Protein AF-A0A1V5ZG26-F1 (afdb_monomer_lite)

Sequence (204 aa):
MFLKYSKRSKQFCVNGEESIFNSKVILVRAKRVLKSMWVERGRRTGEKTKMEKVDLAFTMAYTSGMNNVVPEFPKNPSPFAIRGRIRSFKYAFAGVWTMLKTQHNAWIHAMATAAIAVLGAFFGLSDWEWCCLVLAVMAVWTAEALNTALELLADVASPEFHPLVKQAKDVAAGAVLIAAIGSAVIGGLVLGPYVLRFLREALF

pLDDT: mean 73.38, std 20.89, range [27.83, 97.69]

Structure (mmCIF, N/CA/C/O backbone):
data_AF-A0A1V5ZG26-F1
#
_entry.id   AF-A0A1V5ZG26-F1
#
loop_
_atom_site.group_PDB
_atom_site.id
_atom_site.type_symbol
_atom_site.label_atom_id
_atom_site.label_alt_id
_atom_site.label_comp_id
_atom_site.label_asym_id
_atom_site.label_entity_id
_atom_site.label_seq_id
_atom_site.pdbx_PDB_ins_code
_atom_site.Cartn_x
_atom_site.Cartn_y
_atom_site.Cartn_z
_atom_site.occupancy
_atom_site.B_iso_or_equiv
_atom_site.auth_seq_id
_atom_site.auth_comp_id
_atom_site.auth_asym_id
_atom_site.auth_atom_id
_atom_site.pdbx_PDB_model_num
ATOM 1 N N . MET A 1 1 ? 43.380 16.608 -15.435 1.00 29.56 1 MET A N 1
ATOM 2 C CA . MET A 1 1 ? 43.177 17.183 -16.779 1.00 29.56 1 MET A CA 1
ATOM 3 C C . MET A 1 1 ? 43.346 16.060 -17.782 1.00 29.56 1 MET A C 1
ATOM 5 O O . MET A 1 1 ? 44.407 15.470 -17.836 1.00 29.56 1 MET A O 1
ATOM 9 N N . PHE A 1 2 ? 42.280 15.760 -18.514 1.00 27.83 2 PHE A N 1
ATOM 10 C CA . PHE A 1 2 ? 42.357 15.178 -19.851 1.00 27.83 2 PHE A CA 1
ATOM 11 C C . PHE A 1 2 ? 42.937 13.764 -19.958 1.00 27.83 2 PHE A C 1
ATOM 13 O O . PHE A 1 2 ? 44.112 13.550 -20.197 1.00 27.83 2 PHE A O 1
ATOM 20 N N . LEU A 1 3 ? 42.121 12.740 -19.702 1.00 40.09 3 LEU A N 1
ATOM 21 C CA . LEU A 1 3 ? 40.896 12.407 -20.454 1.00 40.09 3 LEU A CA 1
ATOM 22 C C . LEU A 1 3 ? 41.190 12.247 -21.944 1.00 40.09 3 LEU A C 1
ATOM 24 O O . LEU A 1 3 ? 41.443 13.225 -22.640 1.00 40.09 3 LEU A O 1
ATOM 28 N N . LYS A 1 4 ? 40.950 11.038 -22.444 1.00 33.38 4 LYS A N 1
ATOM 29 C CA . LYS A 1 4 ? 39.756 10.764 -23.270 1.00 33.38 4 LYS A CA 1
ATOM 30 C C . LYS A 1 4 ? 39.815 9.407 -23.958 1.00 33.38 4 LYS A C 1
ATOM 32 O O . LYS A 1 4 ? 38.818 9.024 -24.558 1.00 33.38 4 LYS A O 1
ATOM 37 N N . TYR A 1 5 ? 40.929 8.681 -23.873 1.00 27.88 5 TYR A N 1
ATOM 38 C CA . TYR A 1 5 ? 41.170 7.647 -24.878 1.00 27.88 5 TYR A CA 1
ATOM 39 C C . TYR A 1 5 ? 40.834 6.203 -24.488 1.00 27.88 5 TYR A C 1
ATOM 41 O O . TYR A 1 5 ? 40.497 5.423 -25.366 1.00 27.88 5 TYR A O 1
ATOM 49 N N . SER A 1 6 ? 40.835 5.832 -23.203 1.00 28.50 6 SER A N 1
ATOM 50 C CA . SER A 1 6 ? 40.734 4.402 -22.838 1.00 28.50 6 SER A CA 1
ATOM 51 C C . SER A 1 6 ? 39.325 3.920 -22.433 1.00 28.50 6 SER A C 1
ATOM 53 O O . SER A 1 6 ? 39.060 2.726 -22.378 1.00 28.50 6 SER A O 1
ATOM 55 N N . LYS A 1 7 ? 38.363 4.831 -22.210 1.00 31.05 7 LYS A N 1
ATOM 56 C CA . LYS A 1 7 ? 36.998 4.487 -21.742 1.00 31.05 7 LYS A CA 1
ATOM 57 C C . LYS A 1 7 ? 35.929 4.359 -22.843 1.00 31.05 7 LYS A C 1
ATOM 59 O O . LYS A 1 7 ? 34.754 4.254 -22.520 1.00 31.05 7 LYS A O 1
ATOM 64 N N . ARG A 1 8 ? 36.290 4.391 -24.134 1.00 32.34 8 ARG A N 1
ATOM 65 C CA . ARG A 1 8 ? 35.302 4.458 -25.239 1.00 32.34 8 ARG A CA 1
ATOM 66 C C . ARG A 1 8 ? 35.156 3.208 -26.107 1.00 32.34 8 ARG A C 1
ATOM 68 O O . ARG A 1 8 ? 34.230 3.174 -26.905 1.00 32.34 8 ARG A O 1
ATOM 75 N N . SER A 1 9 ? 36.022 2.203 -25.974 1.00 31.77 9 SER A N 1
ATOM 76 C CA . SER A 1 9 ? 36.038 1.043 -26.885 1.00 31.77 9 SER A CA 1
ATOM 77 C C . SER A 1 9 ? 35.395 -0.233 -26.331 1.00 31.77 9 SER A C 1
ATOM 79 O O . SER A 1 9 ? 35.250 -1.195 -27.074 1.00 31.77 9 SER A O 1
ATOM 81 N N . LYS A 1 10 ? 34.962 -0.255 -25.064 1.00 30.75 10 LYS A N 1
ATOM 82 C CA . LYS A 1 10 ? 34.293 -1.420 -24.446 1.00 30.75 10 LYS A CA 1
ATOM 83 C C . LYS A 1 10 ? 32.821 -1.175 -24.091 1.00 30.75 10 LYS A C 1
ATOM 85 O O . LYS A 1 10 ? 32.279 -1.837 -23.221 1.00 30.75 10 LYS A O 1
ATOM 90 N N . GLN A 1 11 ? 32.182 -0.227 -24.774 1.00 34.78 11 GLN A N 1
ATOM 91 C CA . GLN A 1 11 ? 30.771 0.133 -24.582 1.00 34.78 11 GLN A CA 1
ATOM 92 C C . GLN A 1 11 ? 29.959 -0.061 -25.875 1.00 34.78 11 GLN A C 1
ATOM 94 O O . GLN A 1 11 ? 29.103 0.759 -26.189 1.00 34.78 11 GLN A O 1
ATOM 99 N N . PHE A 1 12 ? 30.297 -1.064 -26.695 1.00 30.81 12 PHE A N 1
ATOM 100 C CA . PHE A 1 12 ? 29.679 -1.234 -28.019 1.00 30.81 12 PHE A CA 1
ATOM 101 C C . PHE A 1 12 ? 28.892 -2.536 -28.206 1.00 30.81 12 PHE A C 1
ATOM 103 O O . PHE A 1 12 ? 28.302 -2.725 -29.262 1.00 30.81 12 PHE A O 1
ATOM 110 N N . CYS A 1 13 ? 28.815 -3.408 -27.199 1.00 37.44 13 CYS A N 1
ATOM 111 C CA . CYS A 1 13 ? 28.093 -4.672 -27.340 1.00 37.44 13 CYS A CA 1
ATOM 112 C C . CYS A 1 13 ? 27.313 -5.031 -26.070 1.00 37.44 13 CYS A C 1
ATOM 114 O O . CYS A 1 13 ? 27.794 -5.876 -25.332 1.00 37.44 13 CYS A O 1
ATOM 116 N N . VAL A 1 14 ? 26.134 -4.431 -25.833 1.00 34.03 14 VAL A N 1
ATOM 117 C CA . VAL A 1 14 ? 25.016 -5.083 -25.110 1.00 34.03 14 VAL A CA 1
ATOM 118 C C . VAL A 1 14 ? 23.663 -4.524 -25.608 1.00 34.03 14 VAL A C 1
ATOM 120 O O . VAL A 1 14 ? 23.238 -3.441 -25.238 1.00 34.03 14 VAL A O 1
ATOM 123 N N . ASN A 1 15 ? 23.042 -5.282 -26.515 1.00 34.50 15 ASN A N 1
ATOM 124 C CA . ASN A 1 15 ? 21.614 -5.609 -26.672 1.00 34.50 15 ASN A CA 1
ATOM 125 C C . ASN A 1 15 ? 20.490 -4.540 -26.563 1.00 34.50 15 ASN A C 1
ATOM 127 O O . ASN A 1 15 ? 20.102 -4.091 -25.491 1.00 34.50 15 ASN A O 1
ATOM 131 N N . GLY A 1 16 ? 19.802 -4.337 -27.699 1.00 40.56 16 GLY A N 1
ATOM 132 C CA . GLY A 1 16 ? 18.331 -4.349 -27.760 1.00 40.56 16 GLY A CA 1
ATOM 133 C C . GLY A 1 16 ? 17.609 -3.002 -27.739 1.00 40.56 16 GLY A C 1
ATOM 134 O O . GLY A 1 16 ? 17.335 -2.427 -28.792 1.00 40.56 16 GLY A O 1
ATOM 135 N N . GLU A 1 17 ? 17.266 -2.500 -26.554 1.00 36.38 17 GLU A N 1
ATOM 136 C CA . GLU A 1 17 ? 16.354 -1.352 -26.384 1.00 36.38 17 GLU A CA 1
ATOM 137 C C . GLU A 1 17 ? 17.060 -0.041 -26.009 1.00 36.38 17 GLU A C 1
ATOM 139 O O . GLU A 1 17 ? 16.533 1.042 -26.281 1.00 36.38 17 GLU A O 1
ATOM 144 N N . GLU A 1 18 ? 18.327 -0.104 -25.577 1.00 37.75 18 GLU A N 1
ATOM 145 C CA . GLU A 1 18 ? 19.232 1.049 -25.681 1.00 37.75 18 GLU A CA 1
ATOM 146 C C . GLU A 1 18 ? 19.376 1.497 -27.146 1.00 37.75 18 GLU A C 1
ATOM 148 O O . GLU A 1 18 ? 19.641 2.666 -27.418 1.00 37.75 18 GLU A O 1
ATOM 153 N N . SER A 1 19 ? 19.137 0.610 -28.118 1.00 39.06 19 SER A N 1
ATOM 154 C CA . SER A 1 19 ? 19.329 0.929 -29.530 1.00 39.06 19 SER A CA 1
ATOM 155 C C . SER A 1 19 ? 18.376 2.001 -30.059 1.00 39.06 19 SER A C 1
ATOM 157 O O . SER A 1 19 ? 18.764 2.656 -31.012 1.00 39.06 19 SER A O 1
ATOM 159 N N . ILE A 1 20 ? 17.198 2.260 -29.469 1.00 39.69 20 ILE A N 1
ATOM 160 C CA . ILE A 1 20 ? 16.187 3.178 -30.047 1.00 39.69 20 ILE A CA 1
ATOM 161 C C . ILE A 1 20 ? 16.337 4.614 -29.515 1.00 39.69 20 ILE A C 1
ATOM 163 O O . ILE A 1 20 ? 16.373 5.574 -30.295 1.00 39.69 20 ILE A O 1
ATOM 167 N N . PHE A 1 21 ? 16.473 4.788 -28.195 1.00 37.38 21 PHE A N 1
ATOM 168 C CA . PHE A 1 21 ? 16.687 6.109 -27.583 1.00 37.38 21 PHE A CA 1
ATOM 169 C C . PHE A 1 21 ? 18.118 6.606 -27.832 1.00 37.38 21 PHE A C 1
ATOM 171 O O . PHE A 1 21 ? 18.331 7.768 -28.198 1.00 37.38 21 PHE A O 1
ATOM 178 N N . ASN A 1 22 ? 19.093 5.694 -27.764 1.00 43.16 22 ASN A N 1
ATOM 179 C CA . ASN A 1 22 ? 20.466 5.967 -28.163 1.00 43.16 22 ASN A CA 1
ATOM 180 C C . ASN A 1 22 ? 20.576 6.045 -29.699 1.00 43.16 22 ASN A C 1
ATOM 182 O O . ASN A 1 22 ? 21.335 6.883 -30.165 1.00 43.16 22 ASN A O 1
ATOM 186 N N . SER A 1 23 ? 19.747 5.346 -30.506 1.00 46.81 23 SER A N 1
ATOM 187 C CA . SER A 1 23 ? 19.687 5.585 -31.969 1.00 46.81 23 SER A CA 1
ATOM 188 C C . SER A 1 23 ? 19.382 7.025 -32.284 1.00 46.81 23 SER A C 1
ATOM 190 O O . SER A 1 23 ? 20.108 7.600 -33.076 1.00 46.81 23 SER A O 1
ATOM 192 N N . LYS A 1 24 ? 18.353 7.647 -31.693 1.00 42.97 24 LYS A N 1
ATOM 193 C CA . LYS A 1 24 ? 18.005 9.037 -32.042 1.00 42.97 24 LYS A CA 1
ATOM 194 C C . LYS A 1 24 ? 19.136 10.011 -31.691 1.00 42.97 24 LYS A C 1
ATOM 196 O O . LYS A 1 24 ? 19.442 10.897 -32.485 1.00 42.97 24 LYS A O 1
ATOM 201 N N . VAL A 1 25 ? 19.813 9.826 -30.556 1.00 51.44 25 VAL A N 1
ATOM 202 C CA . VAL A 1 25 ? 20.931 10.689 -30.124 1.00 51.44 25 VAL A CA 1
ATOM 203 C C . VAL A 1 25 ? 22.220 10.410 -30.910 1.00 51.44 25 VAL A C 1
ATOM 205 O O . VAL A 1 25 ? 22.898 11.351 -31.341 1.00 51.44 25 VAL A O 1
ATOM 208 N N . ILE A 1 26 ? 22.549 9.139 -31.147 1.00 52.69 26 ILE A N 1
ATOM 209 C CA . ILE A 1 26 ? 23.669 8.693 -31.988 1.00 52.69 26 ILE A CA 1
ATOM 210 C C . ILE A 1 26 ? 23.431 9.124 -33.432 1.00 52.69 26 ILE A C 1
ATOM 212 O O . ILE A 1 26 ? 24.370 9.585 -34.066 1.00 52.69 26 ILE A O 1
ATOM 216 N N . LEU A 1 27 ? 22.194 9.102 -33.928 1.00 52.09 27 LEU A N 1
ATOM 217 C CA . LEU A 1 27 ? 21.827 9.572 -35.261 1.00 52.09 27 LEU A CA 1
ATOM 218 C C . LEU A 1 27 ? 21.907 11.075 -35.397 1.00 52.09 27 LEU A C 1
ATOM 220 O O . LEU A 1 27 ? 22.430 11.556 -36.395 1.00 52.09 27 LEU A O 1
ATOM 224 N N . VAL A 1 28 ? 21.462 11.838 -34.402 1.00 56.31 28 VAL A N 1
ATOM 225 C CA . VAL A 1 28 ? 21.644 13.294 -34.415 1.00 56.31 28 VAL A CA 1
ATOM 226 C C . VAL A 1 28 ? 23.136 13.647 -34.406 1.00 56.31 28 VAL A C 1
ATOM 228 O O . VAL A 1 28 ? 23.552 14.572 -35.109 1.00 56.31 28 VAL A O 1
ATOM 231 N N . ARG A 1 29 ? 23.968 12.890 -33.677 1.00 55.12 29 ARG A N 1
ATOM 232 C CA . ARG A 1 29 ? 25.430 13.066 -33.669 1.00 55.12 29 ARG A CA 1
ATOM 233 C C . ARG A 1 29 ? 26.093 12.594 -34.966 1.00 55.12 29 ARG A C 1
ATOM 235 O O . ARG A 1 29 ? 26.911 13.332 -35.502 1.00 55.12 29 ARG A O 1
ATOM 242 N N . ALA A 1 30 ? 25.712 11.442 -35.509 1.00 53.16 30 ALA A N 1
ATOM 243 C CA . ALA A 1 30 ? 26.211 10.906 -36.773 1.00 53.16 30 ALA A CA 1
ATOM 244 C C . ALA A 1 30 ? 25.813 11.805 -37.947 1.00 53.16 30 ALA A C 1
ATOM 246 O O . ALA A 1 30 ? 26.657 12.130 -38.771 1.00 53.16 30 ALA A O 1
ATOM 247 N N . LYS A 1 31 ? 24.578 12.323 -37.963 1.00 58.41 31 LYS A N 1
ATOM 248 C CA . LYS A 1 31 ? 24.110 13.334 -38.921 1.00 58.41 31 LYS A CA 1
ATOM 249 C C . LYS A 1 31 ? 24.952 14.604 -38.837 1.00 58.41 31 LYS A C 1
ATOM 251 O O . LYS A 1 31 ? 25.289 15.175 -39.866 1.00 58.41 31 LYS A O 1
ATOM 256 N N . ARG A 1 32 ? 25.338 15.032 -37.630 1.00 58.59 32 ARG A N 1
ATOM 257 C CA . ARG A 1 32 ? 26.194 16.213 -37.429 1.00 58.59 32 ARG A CA 1
ATOM 258 C C . ARG A 1 32 ? 27.633 15.972 -37.904 1.00 58.59 32 ARG A C 1
ATOM 260 O O . ARG A 1 32 ? 28.188 16.853 -38.550 1.00 58.59 32 ARG A O 1
ATOM 267 N N . VAL A 1 33 ? 28.194 14.786 -37.646 1.00 60.38 33 VAL A N 1
ATOM 268 C CA . VAL A 1 33 ? 29.559 14.395 -38.054 1.00 60.38 33 VAL A CA 1
ATOM 269 C C . VAL A 1 33 ? 29.657 14.141 -39.559 1.00 60.38 33 VAL A C 1
ATOM 271 O O . VAL A 1 33 ? 30.569 14.647 -40.207 1.00 60.38 33 VAL A O 1
ATOM 274 N N . LEU A 1 34 ? 28.701 13.417 -40.143 1.00 57.44 34 LEU A N 1
ATOM 275 C CA . LEU A 1 34 ? 28.641 13.192 -41.586 1.00 57.44 34 LEU A CA 1
ATOM 276 C C . LEU A 1 34 ? 28.442 14.518 -42.317 1.00 57.44 34 LEU A C 1
ATOM 278 O O . LEU A 1 34 ? 29.193 14.799 -43.244 1.00 57.44 34 LEU A O 1
ATOM 282 N N . LYS A 1 35 ? 27.542 15.386 -41.834 1.00 58.00 35 LYS A N 1
ATOM 283 C CA . LYS A 1 35 ? 27.377 16.733 -42.391 1.00 58.00 35 LYS A CA 1
ATOM 284 C C . LYS A 1 35 ? 28.668 17.554 -42.297 1.00 58.00 35 LYS A C 1
ATOM 286 O O . LYS A 1 35 ? 29.023 18.197 -43.276 1.00 58.00 35 LYS A O 1
ATOM 291 N N . SER A 1 36 ? 29.418 17.500 -41.188 1.00 55.94 36 SER A N 1
ATOM 292 C CA . SER A 1 36 ? 30.702 18.216 -41.093 1.00 55.94 36 SER A CA 1
ATOM 293 C C . SER A 1 36 ? 31.777 17.641 -42.021 1.00 55.94 36 SER A C 1
ATOM 295 O O . SER A 1 36 ? 32.450 18.404 -42.702 1.00 55.94 36 SER A O 1
ATOM 297 N N . MET A 1 37 ? 31.901 16.312 -42.126 1.00 57.69 37 MET A N 1
ATOM 298 C CA . MET A 1 37 ? 32.888 15.666 -43.006 1.00 57.69 37 MET A CA 1
ATOM 299 C C . MET A 1 37 ? 32.584 15.892 -44.495 1.00 57.69 37 MET A C 1
ATOM 301 O O . MET A 1 37 ? 33.501 16.046 -45.303 1.00 57.69 37 MET A O 1
ATOM 305 N N . TRP A 1 38 ? 31.303 15.934 -44.861 1.00 55.44 38 TRP A N 1
ATOM 306 C CA . TRP A 1 38 ? 30.855 16.168 -46.233 1.00 55.44 38 TRP A CA 1
ATOM 307 C C . TRP A 1 38 ? 30.943 17.643 -46.644 1.00 55.44 38 TRP A C 1
ATOM 309 O O . TRP A 1 38 ? 31.353 17.923 -47.771 1.00 55.44 38 TRP A O 1
ATOM 319 N N . VAL A 1 39 ? 30.690 18.586 -45.726 1.00 61.06 39 VAL A N 1
ATOM 320 C CA . VAL A 1 39 ? 30.947 20.024 -45.941 1.00 61.06 39 VAL A CA 1
ATOM 321 C C . VAL A 1 39 ? 32.443 20.291 -46.155 1.00 61.06 39 VAL A C 1
ATOM 323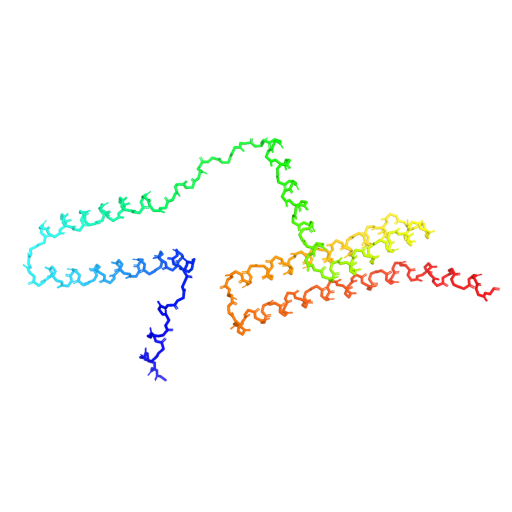 O O . VAL A 1 39 ? 32.808 21.022 -47.077 1.00 61.06 39 VAL A O 1
ATOM 326 N N . GLU A 1 40 ? 33.319 19.643 -45.379 1.00 61.28 40 GLU A N 1
ATOM 327 C CA . GLU A 1 40 ? 34.782 19.727 -45.537 1.00 61.28 40 GLU A CA 1
ATOM 328 C C . GLU A 1 40 ? 35.258 19.190 -46.903 1.00 61.28 40 GLU A C 1
ATOM 330 O O . GLU A 1 40 ? 36.224 19.687 -47.489 1.00 61.28 40 GLU A O 1
ATOM 335 N N . ARG A 1 41 ? 34.575 18.163 -47.427 1.00 57.44 41 ARG A N 1
ATOM 336 C CA . ARG A 1 41 ? 34.885 17.533 -48.718 1.00 57.44 41 ARG A CA 1
ATOM 337 C C . ARG A 1 41 ? 34.366 18.355 -49.900 1.00 57.44 41 ARG A C 1
ATOM 339 O O . ARG A 1 41 ? 35.125 18.573 -50.838 1.00 57.44 41 ARG A O 1
ATOM 346 N N . GLY A 1 42 ? 33.146 18.890 -49.826 1.00 55.25 42 GLY A N 1
ATOM 347 C CA . GLY A 1 42 ? 32.597 19.793 -50.849 1.00 55.25 42 GLY A CA 1
ATOM 348 C C . GLY A 1 42 ? 33.367 21.115 -50.969 1.00 55.25 42 GLY A C 1
ATOM 349 O O . GLY A 1 42 ? 33.477 21.676 -52.059 1.00 55.25 42 GLY A O 1
ATOM 350 N N . ARG A 1 43 ? 33.983 21.586 -49.874 1.00 56.97 43 ARG A N 1
ATOM 351 C CA . ARG A 1 43 ? 34.876 22.757 -49.886 1.00 56.97 43 ARG A CA 1
ATOM 352 C C . ARG A 1 43 ? 36.199 22.493 -50.623 1.00 56.97 43 ARG A C 1
ATOM 354 O O . ARG A 1 43 ? 36.794 23.439 -51.124 1.00 56.97 43 ARG A O 1
ATOM 361 N N . ARG A 1 44 ? 36.632 21.227 -50.714 1.00 57.84 44 ARG A N 1
ATOM 362 C CA . ARG A 1 44 ? 37.848 20.797 -51.428 1.00 57.84 44 ARG A CA 1
ATOM 363 C C . ARG A 1 44 ? 37.645 20.555 -52.925 1.00 57.84 44 ARG A C 1
ATOM 365 O O . ARG A 1 44 ? 38.591 20.742 -53.677 1.00 57.84 44 ARG A O 1
ATOM 372 N N . THR A 1 45 ? 36.458 20.137 -53.358 1.00 60.00 45 THR A N 1
ATOM 373 C CA . THR A 1 45 ? 36.194 19.760 -54.761 1.00 60.00 45 THR A CA 1
ATOM 374 C C . THR A 1 45 ? 35.484 20.833 -55.589 1.00 60.00 45 THR A C 1
ATOM 376 O O . THR A 1 45 ? 35.325 20.653 -56.788 1.00 60.00 45 THR A O 1
ATOM 379 N N . GLY A 1 46 ? 35.058 21.953 -54.991 1.00 56.72 46 GLY A N 1
ATOM 380 C CA . GLY A 1 46 ? 34.505 23.112 -55.716 1.00 56.72 46 GLY A CA 1
ATOM 381 C C . GLY A 1 46 ? 33.121 22.908 -56.358 1.00 56.72 46 GLY A C 1
ATOM 382 O O . GLY A 1 46 ? 32.534 23.859 -56.867 1.00 56.72 46 GLY A O 1
ATOM 383 N N . GLU A 1 47 ? 32.555 21.704 -56.297 1.00 58.94 47 GLU A N 1
ATOM 384 C CA . GLU A 1 47 ? 31.343 21.310 -57.024 1.00 58.94 47 GLU A CA 1
ATOM 385 C C . GLU A 1 47 ? 30.086 21.420 -56.131 1.00 58.94 47 GLU A C 1
ATOM 387 O O . GLU A 1 47 ? 29.523 20.429 -55.667 1.00 58.94 47 GLU A O 1
ATOM 392 N N . LYS A 1 48 ? 29.648 22.651 -55.828 1.00 53.88 48 LYS A N 1
ATOM 393 C CA . LYS A 1 48 ? 28.541 22.910 -54.875 1.00 53.88 48 LYS A CA 1
ATOM 394 C C . LYS A 1 48 ? 27.163 22.407 -55.340 1.00 53.88 48 LYS A C 1
ATOM 396 O O . LYS A 1 48 ? 26.387 21.918 -54.527 1.00 53.88 48 LYS A O 1
ATOM 401 N N . THR A 1 49 ? 26.853 22.498 -56.632 1.00 56.91 49 THR A N 1
ATOM 402 C CA . THR A 1 49 ? 25.492 22.284 -57.172 1.00 56.91 49 THR A CA 1
ATOM 403 C C . THR A 1 49 ? 25.099 20.813 -57.320 1.00 56.91 49 THR A C 1
ATOM 405 O O . THR A 1 49 ? 23.932 20.455 -57.160 1.00 56.91 49 THR A O 1
ATOM 408 N N . LYS A 1 50 ? 26.062 19.928 -57.593 1.00 54.34 50 LYS A N 1
ATOM 409 C CA . LYS A 1 50 ? 25.837 18.474 -57.645 1.00 54.34 50 LYS A CA 1
ATOM 410 C C . LYS A 1 50 ? 25.668 17.885 -56.241 1.00 54.34 50 LYS A C 1
ATOM 412 O O . LYS A 1 50 ? 24.922 16.930 -56.053 1.00 54.34 50 LYS A O 1
ATOM 417 N N . MET A 1 51 ? 26.304 18.514 -55.255 1.00 51.16 51 MET A N 1
ATOM 418 C CA . MET A 1 51 ? 26.311 18.092 -53.856 1.00 51.16 51 MET A CA 1
ATOM 419 C C . MET A 1 51 ? 24.985 18.361 -53.137 1.00 51.16 51 MET A C 1
ATOM 421 O O . MET A 1 51 ? 24.538 17.505 -52.379 1.00 51.16 51 MET A O 1
ATOM 425 N N . GLU A 1 52 ? 24.295 19.471 -53.422 1.00 59.97 52 GLU A N 1
ATOM 426 C CA . GLU A 1 52 ? 22.979 19.758 -52.819 1.00 59.97 52 GLU A CA 1
ATOM 427 C C . GLU A 1 52 ? 21.909 18.727 -53.210 1.00 59.97 52 GLU A C 1
ATOM 429 O O . GLU A 1 52 ? 21.096 18.320 -52.380 1.00 59.97 52 GLU A O 1
ATOM 434 N N . LYS A 1 53 ? 21.939 18.239 -54.457 1.00 55.94 53 LYS A N 1
ATOM 435 C CA . LYS A 1 53 ? 21.008 17.199 -54.922 1.00 55.94 53 LYS A CA 1
ATOM 436 C C . LYS A 1 53 ? 21.277 15.844 -54.263 1.00 55.94 53 LYS A C 1
ATOM 438 O O . LYS A 1 53 ? 20.331 15.115 -53.972 1.00 55.94 53 LYS A O 1
ATOM 443 N N . VAL A 1 54 ? 22.544 15.518 -53.998 1.00 57.91 54 VAL A N 1
ATOM 444 C CA . VAL A 1 54 ? 22.934 14.274 -53.313 1.00 57.91 54 VAL A CA 1
ATOM 445 C C . VAL A 1 54 ? 22.578 14.330 -51.824 1.00 57.91 54 VAL A C 1
ATOM 447 O O . VAL A 1 54 ? 22.060 13.348 -51.300 1.00 57.91 54 VAL A O 1
ATOM 450 N N . ASP A 1 55 ? 22.746 15.479 -51.161 1.00 58.81 55 ASP A N 1
ATOM 451 C CA . ASP A 1 55 ? 22.319 15.681 -49.765 1.00 58.81 55 ASP A CA 1
ATOM 452 C C . ASP A 1 55 ? 20.793 15.569 -49.611 1.00 58.81 55 ASP A C 1
ATOM 454 O O . ASP A 1 55 ? 20.298 14.981 -48.640 1.00 58.81 55 ASP A O 1
ATOM 458 N N . LEU A 1 56 ? 20.038 16.087 -50.586 1.00 59.78 56 LEU A N 1
ATOM 459 C CA . LEU A 1 56 ? 18.583 15.966 -50.621 1.00 59.78 56 LEU A CA 1
ATOM 460 C C . LEU A 1 56 ? 18.152 14.511 -50.842 1.00 59.78 56 LEU A C 1
ATOM 462 O O . LEU A 1 56 ? 17.308 14.010 -50.101 1.00 59.78 56 LEU A O 1
ATOM 466 N N . ALA A 1 57 ? 18.774 13.810 -51.793 1.00 59.38 57 ALA A N 1
ATOM 467 C CA . ALA A 1 57 ? 18.493 12.403 -52.071 1.00 59.38 57 ALA A CA 1
ATOM 468 C C . ALA A 1 57 ? 18.850 11.495 -50.883 1.00 59.38 57 ALA A C 1
ATOM 470 O O . ALA A 1 57 ? 18.066 10.618 -50.520 1.00 59.38 57 ALA A O 1
ATOM 471 N N . PHE A 1 58 ? 19.985 11.741 -50.222 1.00 64.56 58 PHE A N 1
ATOM 472 C CA . PHE A 1 58 ? 20.381 11.019 -49.013 1.00 64.56 58 PHE A CA 1
ATOM 473 C C . PHE A 1 58 ? 19.409 11.294 -47.863 1.00 64.56 58 PHE A C 1
ATOM 475 O O . PHE A 1 58 ? 18.974 10.363 -47.188 1.00 64.56 58 PHE A O 1
ATOM 482 N N . THR A 1 59 ? 19.002 12.554 -47.673 1.00 59.62 59 THR A N 1
ATOM 483 C CA . THR A 1 59 ? 18.007 12.923 -46.656 1.00 59.62 59 THR A CA 1
ATOM 484 C C . THR A 1 59 ? 16.666 12.244 -46.920 1.00 59.62 59 THR A C 1
ATOM 486 O O . THR A 1 59 ? 16.100 11.685 -45.985 1.00 59.62 59 THR A O 1
ATOM 489 N N . MET A 1 60 ? 16.197 12.229 -48.172 1.00 64.44 60 MET A N 1
ATOM 490 C CA . MET A 1 60 ? 14.931 11.611 -48.577 1.00 64.44 60 MET A CA 1
ATOM 491 C C . MET A 1 60 ? 14.945 10.087 -48.425 1.00 64.44 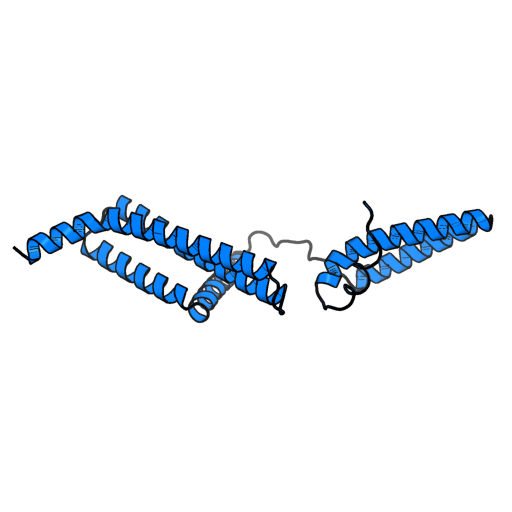60 MET A C 1
ATOM 493 O O . MET A 1 60 ? 14.028 9.536 -47.814 1.00 64.44 60 MET A O 1
ATOM 497 N N . ALA A 1 61 ? 15.998 9.412 -48.900 1.00 60.59 61 ALA A N 1
ATOM 498 C CA . ALA A 1 61 ? 16.171 7.967 -48.732 1.00 60.59 61 ALA A CA 1
ATOM 499 C C . ALA A 1 61 ? 16.232 7.581 -47.246 1.00 60.59 61 ALA A C 1
ATOM 501 O O . ALA A 1 61 ? 15.643 6.586 -46.822 1.00 60.59 61 ALA A O 1
ATOM 502 N N . TYR A 1 62 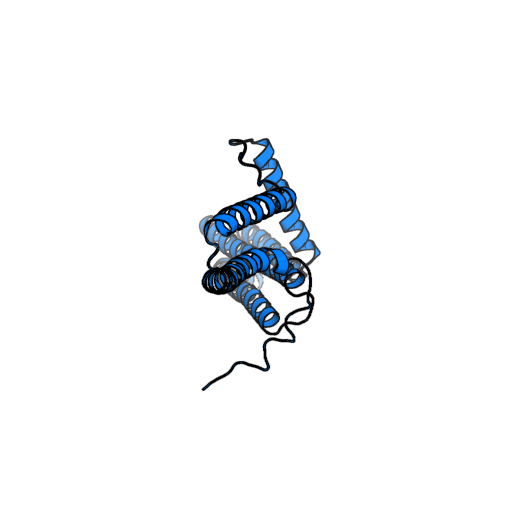? 16.880 8.417 -46.436 1.00 57.28 62 TYR A N 1
ATOM 503 C CA . TYR A 1 62 ? 17.016 8.203 -45.005 1.00 57.28 62 TYR A CA 1
ATOM 504 C C . TYR A 1 62 ? 15.699 8.418 -44.236 1.00 57.28 62 TYR A C 1
ATOM 506 O O . TYR A 1 62 ? 15.338 7.596 -43.390 1.00 57.28 62 TYR A O 1
ATOM 514 N N . THR A 1 63 ? 14.926 9.464 -44.556 1.00 58.44 63 THR A N 1
ATOM 515 C CA . THR A 1 63 ? 13.571 9.645 -43.998 1.00 58.44 63 THR A CA 1
ATOM 516 C C . THR A 1 63 ? 12.609 8.552 -44.454 1.00 58.44 63 THR A C 1
ATOM 518 O O . THR A 1 63 ? 11.819 8.070 -43.648 1.00 58.44 63 THR A O 1
ATOM 521 N N . SER A 1 64 ? 12.711 8.101 -45.706 1.00 61.53 64 SER A N 1
ATOM 522 C CA . SER A 1 64 ? 11.871 7.020 -46.227 1.00 61.53 64 SER A CA 1
ATOM 523 C C . SER A 1 64 ? 12.181 5.679 -45.555 1.00 61.53 64 SER A C 1
ATOM 525 O O . SER A 1 64 ? 11.263 4.912 -45.284 1.00 61.53 64 SER A O 1
ATOM 527 N N . GLY A 1 65 ? 13.451 5.401 -45.244 1.00 57.78 65 GLY A N 1
ATOM 528 C CA . GLY A 1 65 ? 13.847 4.207 -44.495 1.00 57.78 65 GLY A CA 1
ATOM 529 C C . GLY A 1 65 ? 13.345 4.213 -43.048 1.00 57.78 65 GLY A C 1
ATOM 530 O O . GLY A 1 65 ? 12.939 3.174 -42.542 1.00 57.78 65 GLY A O 1
ATOM 531 N N . MET A 1 66 ? 13.299 5.380 -42.394 1.00 52.00 66 MET A N 1
ATOM 532 C CA . MET A 1 66 ? 12.787 5.499 -41.022 1.00 52.00 66 MET A CA 1
ATOM 533 C C . MET A 1 66 ? 11.277 5.280 -40.904 1.00 52.00 66 MET A C 1
ATOM 535 O O . MET A 1 66 ? 10.843 4.660 -39.934 1.00 52.00 66 MET A O 1
ATOM 539 N N . ASN A 1 67 ? 10.486 5.739 -41.877 1.00 55.28 67 ASN A N 1
ATOM 540 C CA . ASN A 1 67 ? 9.031 5.541 -41.869 1.00 55.28 67 ASN A CA 1
ATOM 541 C C . ASN A 1 67 ? 8.634 4.054 -41.882 1.00 55.28 67 ASN A C 1
ATOM 543 O O . ASN A 1 67 ? 7.575 3.701 -41.384 1.00 55.28 67 ASN A O 1
ATOM 547 N N . ASN A 1 68 ? 9.500 3.182 -42.407 1.00 53.00 68 ASN A N 1
ATOM 548 C CA . ASN A 1 68 ? 9.270 1.736 -42.448 1.00 53.00 68 ASN A CA 1
ATOM 549 C C . ASN A 1 68 ? 9.753 0.996 -41.186 1.00 53.00 68 ASN A C 1
ATOM 551 O O . ASN A 1 68 ? 9.457 -0.183 -41.024 1.00 53.00 68 ASN A O 1
ATOM 555 N N . VAL A 1 69 ? 10.514 1.660 -40.308 1.00 53.03 69 VAL A N 1
ATOM 556 C CA . VAL A 1 69 ? 11.108 1.055 -39.098 1.00 53.03 69 VAL A CA 1
ATOM 557 C C . VAL A 1 69 ? 10.404 1.531 -37.828 1.00 53.03 69 VAL A C 1
ATOM 559 O O . VAL A 1 69 ? 10.342 0.800 -36.842 1.00 53.03 69 VAL A O 1
ATOM 562 N N . VAL A 1 70 ? 9.859 2.749 -37.834 1.00 51.97 70 VAL A N 1
ATOM 563 C CA . VAL A 1 70 ? 9.112 3.297 -36.701 1.00 51.97 70 VAL A CA 1
ATOM 564 C C . VAL A 1 70 ? 7.621 3.142 -36.999 1.00 51.97 70 VAL A C 1
ATOM 566 O O . VAL A 1 70 ? 7.117 3.883 -37.842 1.00 51.97 70 VAL A O 1
ATOM 569 N N . PRO A 1 71 ? 6.898 2.213 -36.342 1.00 51.38 71 PRO A N 1
ATOM 570 C CA . PRO A 1 71 ? 5.457 2.125 -36.518 1.00 51.38 71 PRO A CA 1
ATOM 571 C C . PRO A 1 71 ? 4.823 3.464 -36.132 1.00 51.38 71 PRO A C 1
ATOM 573 O O . PRO A 1 71 ? 5.179 4.079 -35.122 1.00 51.38 71 PRO A O 1
ATOM 576 N N . GLU A 1 72 ? 3.906 3.936 -36.968 1.00 50.56 72 GLU A N 1
ATOM 577 C CA . GLU A 1 72 ? 3.183 5.178 -36.737 1.00 50.56 72 GLU A CA 1
ATOM 578 C C . GLU A 1 72 ? 2.381 5.047 -35.431 1.00 50.56 72 GLU A C 1
ATOM 580 O O . GLU A 1 72 ? 1.517 4.179 -35.297 1.00 50.56 72 GLU A O 1
ATOM 585 N N . PHE A 1 73 ? 2.705 5.863 -34.420 1.00 47.16 73 PHE A N 1
ATOM 586 C CA . PHE A 1 73 ? 1.972 5.843 -33.154 1.00 47.16 73 PHE A CA 1
ATOM 587 C C . PHE A 1 73 ? 0.515 6.234 -33.430 1.00 47.16 73 PHE A C 1
ATOM 589 O O . PHE A 1 73 ? 0.290 7.303 -34.007 1.00 47.16 73 PHE A O 1
ATOM 596 N N . PRO A 1 74 ? -0.476 5.416 -33.028 1.00 48.41 74 PRO A N 1
ATOM 597 C CA . PRO A 1 74 ? -1.870 5.657 -33.371 1.00 48.41 74 PRO A CA 1
ATOM 598 C C . PRO A 1 74 ? -2.324 7.017 -32.833 1.00 48.41 74 PRO A C 1
ATOM 600 O O . PRO A 1 74 ? -2.508 7.216 -31.631 1.00 48.41 74 PRO A O 1
ATOM 603 N N . LYS A 1 75 ? -2.518 7.970 -33.747 1.00 56.19 75 LYS A N 1
ATOM 604 C CA . LYS A 1 75 ? -3.058 9.305 -33.475 1.00 56.19 75 LYS A CA 1
ATOM 605 C C . LYS A 1 75 ? -4.582 9.247 -33.406 1.00 56.19 75 LYS A C 1
ATOM 607 O O . LYS A 1 75 ? -5.267 9.794 -34.261 1.00 56.19 75 LYS A O 1
ATOM 612 N N . ASN A 1 76 ? -5.122 8.573 -32.394 1.00 48.03 76 ASN A N 1
ATOM 613 C CA . ASN A 1 76 ? -6.461 8.889 -31.894 1.00 48.03 76 ASN A CA 1
ATOM 614 C C . ASN A 1 76 ? -6.723 8.183 -30.554 1.00 48.03 76 ASN A C 1
ATOM 616 O O . ASN A 1 76 ? -7.008 6.982 -30.556 1.00 48.03 76 ASN A O 1
ATOM 620 N N . PRO A 1 77 ? -6.658 8.863 -29.395 1.00 54.47 77 PRO A N 1
ATOM 621 C CA . PRO A 1 77 ? -7.308 8.319 -28.216 1.00 54.47 77 PRO A CA 1
ATOM 622 C C . PRO A 1 77 ? -8.817 8.341 -28.489 1.00 54.47 77 PRO A C 1
ATOM 624 O O . PRO A 1 77 ? -9.427 9.405 -28.553 1.00 54.47 77 PRO A O 1
ATOM 627 N N . SER A 1 78 ? -9.424 7.168 -28.691 1.00 60.00 78 SER A N 1
ATOM 628 C CA . SER A 1 78 ? -10.880 7.056 -28.818 1.00 60.00 78 SER A CA 1
ATOM 629 C C . SER A 1 78 ? -11.549 7.769 -27.632 1.00 60.00 78 SER A C 1
ATOM 631 O O . SER A 1 78 ? -11.159 7.494 -26.489 1.00 60.00 78 SER A O 1
ATOM 633 N N . PRO A 1 79 ? -12.533 8.658 -27.851 1.00 59.81 79 PRO A N 1
ATOM 634 C CA . PRO A 1 79 ? -13.106 9.450 -26.773 1.00 59.81 79 PRO A CA 1
ATOM 635 C C . PRO A 1 79 ? -13.845 8.528 -25.800 1.00 59.81 79 PRO A C 1
ATOM 637 O O . PRO A 1 79 ? -14.577 7.643 -26.231 1.00 59.81 79 PRO A O 1
ATOM 640 N N . PHE A 1 80 ? -13.608 8.714 -24.495 1.00 59.50 80 PHE A N 1
ATOM 641 C CA . PHE A 1 80 ? -14.392 8.200 -23.358 1.00 59.50 80 PHE A CA 1
ATOM 642 C C . PHE A 1 80 ? -15.200 6.906 -23.596 1.00 59.50 80 PHE A C 1
ATOM 644 O O . PHE A 1 80 ? -16.392 6.831 -23.308 1.00 59.50 80 PHE A O 1
ATOM 651 N N . ALA A 1 81 ? -14.558 5.839 -24.075 1.00 62.38 81 ALA A N 1
ATOM 652 C CA . ALA A 1 81 ? -15.227 4.554 -24.214 1.00 62.38 81 ALA A CA 1
ATOM 653 C C . ALA A 1 81 ? -15.260 3.860 -22.845 1.00 62.38 81 ALA A C 1
ATOM 655 O O . ALA A 1 81 ? -14.221 3.457 -22.319 1.00 62.38 81 ALA A O 1
ATOM 656 N N . ILE A 1 82 ? -16.451 3.660 -22.273 1.00 65.06 82 ILE A N 1
ATOM 657 C CA . ILE A 1 82 ? -16.662 2.871 -21.039 1.00 65.06 82 ILE A CA 1
ATOM 658 C C . ILE A 1 82 ? -15.989 1.487 -21.160 1.00 65.06 82 ILE A C 1
ATOM 660 O O . ILE A 1 82 ? -15.357 1.005 -20.220 1.00 65.06 82 ILE A O 1
ATOM 664 N N . ARG A 1 83 ? -16.006 0.902 -22.368 1.00 61.41 83 ARG A N 1
ATOM 665 C CA . ARG A 1 83 ? -15.287 -0.338 -22.716 1.00 61.41 83 ARG A CA 1
ATOM 666 C C . ARG A 1 83 ? -13.762 -0.236 -22.548 1.00 61.41 83 ARG A C 1
ATOM 668 O O . ARG A 1 83 ? -13.129 -1.226 -22.192 1.00 61.41 83 ARG A O 1
ATOM 675 N N . GLY A 1 84 ? -13.175 0.938 -22.780 1.00 62.56 84 GLY A N 1
ATOM 676 C CA . GLY A 1 84 ? -11.759 1.220 -22.536 1.00 62.56 84 GLY A CA 1
ATOM 677 C C . GLY A 1 84 ? -11.428 1.269 -21.044 1.00 62.56 84 GLY A C 1
ATOM 678 O O . GLY A 1 84 ? -10.456 0.649 -20.625 1.00 62.56 84 GLY A O 1
ATOM 679 N N . ARG A 1 85 ? -12.283 1.895 -20.220 1.00 67.75 85 ARG A N 1
ATOM 680 C CA . ARG A 1 85 ? -12.084 1.939 -18.759 1.00 67.75 85 ARG A CA 1
ATOM 681 C C . ARG A 1 85 ? -12.199 0.566 -18.104 1.00 67.75 85 ARG A C 1
ATOM 683 O O . ARG A 1 85 ? -11.356 0.227 -17.282 1.00 67.75 85 ARG A O 1
ATOM 690 N N . ILE A 1 86 ? -13.182 -0.249 -18.497 1.00 72.31 86 ILE A N 1
ATOM 691 C CA . ILE A 1 86 ? -13.314 -1.636 -18.005 1.00 72.31 86 ILE A CA 1
ATOM 692 C C . ILE A 1 86 ? -12.034 -2.435 -18.304 1.00 72.31 86 ILE A C 1
ATOM 694 O O . ILE A 1 86 ? -11.572 -3.222 -17.478 1.00 72.31 86 ILE A O 1
ATOM 698 N N . ARG A 1 87 ? -11.408 -2.185 -19.462 1.00 69.44 87 ARG A N 1
ATOM 699 C CA . ARG A 1 87 ? -10.123 -2.793 -19.817 1.00 69.44 87 ARG A CA 1
ATOM 700 C C . ARG A 1 87 ? -8.980 -2.292 -18.925 1.00 69.44 87 ARG A C 1
ATOM 702 O O . ARG A 1 87 ? -8.186 -3.110 -18.476 1.00 69.44 87 ARG A O 1
ATOM 709 N N . SER A 1 88 ? -8.930 -0.997 -18.609 1.00 66.56 88 SER A N 1
ATOM 710 C CA . SER A 1 88 ? -7.965 -0.427 -17.653 1.00 66.56 88 SER A CA 1
ATOM 711 C C . SER A 1 88 ? -8.094 -1.034 -16.254 1.00 66.56 88 SER A C 1
ATOM 713 O O . SER A 1 88 ? -7.081 -1.394 -15.662 1.00 66.56 88 SER A O 1
ATOM 715 N N . PHE A 1 89 ? -9.319 -1.234 -15.755 1.00 75.56 89 PHE A N 1
ATOM 716 C CA . PHE A 1 89 ? -9.544 -1.933 -14.485 1.00 75.56 89 PHE A CA 1
ATOM 717 C C . PHE A 1 89 ? -9.033 -3.372 -14.535 1.00 75.56 89 PHE A C 1
ATOM 719 O O . PHE A 1 89 ? -8.341 -3.800 -13.617 1.00 75.56 89 PHE A O 1
ATOM 726 N N . LYS A 1 90 ? -9.291 -4.106 -15.627 1.00 78.12 90 LYS A N 1
ATOM 727 C CA . LYS A 1 90 ? -8.755 -5.465 -15.803 1.00 78.12 90 LYS A CA 1
ATOM 728 C C . LYS A 1 90 ? -7.224 -5.494 -15.711 1.00 78.12 90 LYS A C 1
ATOM 730 O O . LYS A 1 90 ? -6.684 -6.388 -15.067 1.00 78.12 90 LYS A O 1
ATOM 735 N N . TYR A 1 91 ? -6.532 -4.529 -16.321 1.00 78.31 91 TYR A N 1
ATOM 736 C CA . TYR A 1 91 ? -5.071 -4.432 -16.216 1.00 78.31 91 TYR A CA 1
ATOM 737 C C . TYR A 1 91 ? -4.608 -4.077 -14.799 1.00 78.31 91 TYR A C 1
ATOM 739 O O . TYR A 1 91 ? -3.648 -4.671 -14.319 1.00 78.31 91 TYR A O 1
ATOM 747 N N . ALA A 1 92 ? -5.310 -3.176 -14.106 1.00 77.75 92 ALA A N 1
ATOM 748 C CA . ALA A 1 92 ? -5.004 -2.838 -12.717 1.00 77.75 92 ALA A CA 1
ATOM 749 C C . ALA A 1 92 ? -5.156 -4.054 -11.785 1.00 77.75 92 ALA A C 1
ATOM 751 O O . ALA A 1 92 ? -4.244 -4.356 -11.020 1.00 77.75 92 ALA A O 1
ATOM 752 N N . PHE A 1 93 ? -6.253 -4.813 -11.907 1.00 79.62 93 PHE A N 1
ATOM 753 C CA . PHE A 1 93 ? -6.458 -6.049 -11.140 1.00 79.62 93 PHE A CA 1
ATOM 754 C C . PHE A 1 93 ? -5.412 -7.117 -11.459 1.00 79.62 93 PHE A C 1
ATOM 756 O O . PHE A 1 93 ? -4.924 -7.784 -10.550 1.00 79.62 93 PHE A O 1
ATOM 763 N N . ALA A 1 94 ? -5.032 -7.262 -12.732 1.00 81.50 94 ALA A N 1
ATOM 764 C CA . ALA A 1 94 ? -3.941 -8.154 -13.108 1.00 81.50 94 ALA A CA 1
ATOM 765 C C . ALA A 1 94 ? -2.615 -7.730 -12.452 1.00 81.50 94 ALA A C 1
ATOM 767 O O . ALA A 1 94 ? -1.888 -8.590 -11.970 1.00 81.50 94 ALA A O 1
ATOM 768 N N . GLY A 1 95 ? -2.330 -6.426 -12.370 1.00 80.75 95 GLY A N 1
ATOM 769 C CA . GLY A 1 95 ? -1.152 -5.894 -11.677 1.00 80.75 95 GLY A CA 1
ATOM 770 C C . GLY A 1 95 ? -1.136 -6.223 -10.181 1.00 80.75 95 GLY A C 1
ATOM 771 O O . GLY A 1 95 ? -0.138 -6.737 -9.681 1.00 80.75 95 GLY A O 1
ATOM 772 N N . VAL A 1 96 ? -2.262 -6.015 -9.488 1.00 81.81 96 VAL A N 1
ATOM 773 C CA . VAL A 1 96 ? -2.410 -6.387 -8.067 1.00 81.81 96 VAL A CA 1
ATOM 774 C C . VAL A 1 96 ? -2.211 -7.892 -7.872 1.00 81.81 96 VAL A C 1
ATOM 776 O O . VAL A 1 96 ? -1.509 -8.317 -6.957 1.00 81.81 96 VAL A O 1
ATOM 779 N N . TRP A 1 97 ? -2.784 -8.710 -8.756 1.00 81.38 97 TRP A N 1
ATOM 780 C CA . TRP A 1 97 ? -2.638 -10.163 -8.695 1.00 81.38 97 TRP A CA 1
ATOM 781 C C . TRP A 1 97 ? -1.196 -10.627 -8.913 1.00 81.38 97 TRP A C 1
ATOM 783 O O . TRP A 1 97 ? -0.731 -11.526 -8.213 1.00 81.38 97 TRP A O 1
ATOM 793 N N . THR A 1 98 ? -0.477 -10.010 -9.854 1.00 81.19 98 THR A N 1
ATOM 794 C CA . THR A 1 98 ? 0.949 -10.279 -10.070 1.00 81.19 98 THR A CA 1
ATOM 795 C C . THR A 1 98 ? 1.738 -10.004 -8.797 1.00 81.19 98 THR A C 1
ATOM 797 O O . THR A 1 98 ? 2.443 -10.894 -8.336 1.00 81.19 98 THR A O 1
ATOM 800 N N . MET A 1 99 ? 1.545 -8.837 -8.180 1.00 83.75 99 MET A N 1
ATOM 801 C CA . MET A 1 99 ? 2.233 -8.457 -6.943 1.00 83.75 99 MET A CA 1
ATOM 802 C C . MET A 1 99 ? 1.984 -9.454 -5.801 1.00 83.75 99 MET A C 1
ATOM 804 O O . MET A 1 99 ? 2.933 -9.900 -5.161 1.00 83.75 99 MET A O 1
ATOM 808 N N . LEU A 1 100 ? 0.729 -9.872 -5.599 1.00 78.00 100 LEU A N 1
ATOM 809 C CA . LEU A 1 100 ? 0.369 -10.873 -4.585 1.00 78.00 100 LEU A CA 1
ATOM 810 C C . LEU A 1 100 ? 0.993 -12.251 -4.846 1.00 78.00 100 LEU A C 1
ATOM 812 O O . LEU A 1 100 ? 1.241 -13.003 -3.909 1.00 78.00 100 LEU A O 1
ATOM 816 N N . LYS A 1 101 ? 1.230 -12.621 -6.107 1.00 76.06 101 LYS A N 1
ATOM 817 C CA . LYS A 1 101 ? 1.854 -13.906 -6.443 1.00 76.06 101 LYS A CA 1
ATOM 818 C C . LYS A 1 101 ? 3.371 -13.890 -6.330 1.00 76.06 101 LYS A C 1
ATOM 820 O O . LYS A 1 101 ? 3.947 -14.927 -6.016 1.00 76.06 101 LYS A O 1
ATOM 825 N N . THR A 1 102 ? 4.007 -12.769 -6.653 1.00 70.69 102 THR A N 1
ATOM 826 C CA . THR A 1 102 ? 5.467 -12.701 -6.781 1.00 70.69 102 THR A CA 1
ATOM 827 C C . THR A 1 102 ? 6.157 -12.265 -5.497 1.00 70.69 102 THR A C 1
ATOM 829 O O . THR A 1 102 ? 7.273 -12.710 -5.251 1.00 70.69 102 THR A O 1
ATOM 832 N N . GLN A 1 103 ? 5.517 -11.427 -4.676 1.00 80.00 103 GLN A N 1
ATOM 833 C CA . GLN A 1 103 ? 6.160 -10.818 -3.512 1.00 80.00 103 GLN A CA 1
ATOM 834 C C . GLN A 1 103 ? 5.704 -11.456 -2.199 1.00 80.00 103 GLN A C 1
ATOM 836 O O . GLN A 1 103 ? 4.520 -11.458 -1.862 1.00 80.00 103 GLN A O 1
ATOM 841 N N . HIS A 1 104 ? 6.659 -11.963 -1.414 1.00 79.44 104 HIS A N 1
ATOM 842 C CA . HIS A 1 104 ? 6.377 -12.512 -0.083 1.00 79.44 104 HIS A CA 1
ATOM 843 C C . HIS A 1 104 ? 5.905 -11.424 0.895 1.00 79.44 104 HIS A C 1
ATOM 845 O O . HIS A 1 104 ? 4.969 -11.638 1.664 1.00 79.44 104 HIS A O 1
ATOM 851 N N . ASN A 1 105 ? 6.500 -10.231 0.822 1.00 80.25 105 ASN A N 1
ATOM 852 C CA . ASN A 1 105 ? 6.142 -9.103 1.685 1.00 80.25 105 ASN A CA 1
ATOM 853 C C . ASN A 1 105 ? 4.686 -8.656 1.472 1.00 80.25 105 ASN A C 1
ATOM 855 O O . ASN A 1 105 ? 3.994 -8.335 2.440 1.00 80.25 105 ASN A O 1
ATOM 859 N N . ALA A 1 106 ? 4.167 -8.755 0.244 1.00 83.31 106 ALA A N 1
ATOM 860 C CA . ALA A 1 106 ? 2.763 -8.482 -0.052 1.00 83.31 106 ALA A CA 1
ATOM 861 C C . ALA A 1 106 ? 1.789 -9.377 0.745 1.00 83.31 106 ALA A C 1
ATOM 863 O O . ALA A 1 106 ? 0.728 -8.904 1.153 1.00 83.31 106 ALA A O 1
ATOM 864 N N . TRP A 1 107 ? 2.143 -10.635 1.043 1.00 86.12 107 TRP A N 1
ATOM 865 C CA . TRP A 1 107 ? 1.322 -11.506 1.900 1.00 86.12 107 TRP A CA 1
ATOM 866 C C . TRP A 1 107 ? 1.308 -11.048 3.355 1.00 86.12 107 TRP A C 1
ATOM 868 O O . TRP A 1 107 ? 0.259 -11.078 3.998 1.00 86.12 107 TRP A O 1
ATOM 878 N N . ILE A 1 108 ? 2.448 -10.586 3.871 1.00 88.06 108 ILE A N 1
ATOM 879 C CA . ILE A 1 108 ? 2.543 -10.037 5.229 1.00 88.06 108 ILE A CA 1
ATOM 880 C C . ILE A 1 108 ? 1.651 -8.796 5.341 1.00 88.06 108 ILE A C 1
ATOM 882 O O . ILE A 1 108 ? 0.844 -8.696 6.268 1.00 88.06 108 ILE A O 1
ATOM 886 N N . HIS A 1 109 ? 1.721 -7.891 4.363 1.00 89.12 109 HIS A N 1
ATOM 887 C CA . HIS A 1 109 ? 0.860 -6.710 4.314 1.00 89.12 109 HIS A CA 1
ATOM 888 C C . HIS A 1 109 ? -0.626 -7.066 4.158 1.00 89.12 109 HIS A C 1
ATOM 890 O O . HIS A 1 109 ? -1.471 -6.433 4.796 1.00 89.12 109 HIS A O 1
ATOM 896 N N . ALA A 1 110 ? -0.961 -8.112 3.394 1.00 89.25 110 ALA A N 1
ATOM 897 C CA . ALA A 1 110 ? -2.327 -8.624 3.277 1.00 89.25 110 ALA A CA 1
ATOM 898 C C . ALA A 1 110 ? -2.879 -9.149 4.602 1.00 89.25 110 ALA A C 1
ATOM 900 O O . ALA A 1 110 ? -3.973 -8.754 5.011 1.00 89.25 110 ALA A O 1
ATOM 901 N N . MET A 1 111 ? -2.115 -9.990 5.298 1.00 90.56 111 MET A N 1
ATOM 902 C CA . MET A 1 111 ? -2.512 -10.519 6.603 1.00 90.56 111 MET A CA 1
ATOM 903 C C . MET A 1 111 ? -2.649 -9.402 7.640 1.00 90.56 111 MET A C 1
ATOM 905 O O . MET A 1 111 ? -3.639 -9.368 8.369 1.00 90.56 111 MET A O 1
ATOM 909 N N . ALA A 1 112 ? -1.712 -8.449 7.667 1.00 89.94 112 ALA A N 1
ATOM 910 C CA . ALA A 1 112 ? -1.787 -7.288 8.551 1.00 89.94 112 ALA A CA 1
ATOM 911 C C . ALA A 1 112 ? -3.026 -6.425 8.260 1.00 89.94 112 ALA A C 1
ATOM 913 O O . ALA A 1 112 ? -3.732 -6.025 9.183 1.00 89.94 112 ALA A O 1
ATOM 914 N N . THR A 1 113 ? -3.335 -6.194 6.981 1.00 92.25 113 THR A N 1
ATOM 915 C CA . THR A 1 113 ? -4.540 -5.463 6.556 1.00 92.25 113 THR A CA 1
ATOM 916 C C . THR A 1 113 ? -5.811 -6.171 7.028 1.00 92.25 113 THR A C 1
ATOM 918 O O . THR A 1 113 ? -6.696 -5.532 7.596 1.00 92.25 113 THR A O 1
ATOM 921 N N . ALA A 1 114 ? -5.895 -7.492 6.839 1.00 92.69 114 ALA A N 1
ATOM 922 C CA . ALA A 1 114 ? -7.036 -8.286 7.288 1.00 92.69 114 ALA A CA 1
ATOM 923 C C . ALA A 1 114 ? -7.189 -8.251 8.817 1.00 92.69 114 ALA A C 1
ATOM 925 O O . ALA A 1 114 ? -8.296 -8.060 9.316 1.00 92.69 114 ALA A O 1
ATOM 926 N N . ALA A 1 115 ? -6.086 -8.365 9.560 1.00 91.19 115 ALA A N 1
ATOM 927 C CA . ALA A 1 115 ? -6.095 -8.277 11.017 1.00 91.19 115 ALA A CA 1
ATOM 928 C C . ALA A 1 115 ? -6.596 -6.909 11.504 1.00 91.19 115 ALA A C 1
ATOM 930 O O . ALA A 1 115 ? -7.472 -6.853 12.363 1.00 91.19 115 ALA A O 1
ATOM 931 N N . ILE A 1 116 ? -6.106 -5.809 10.920 1.00 91.75 116 ILE A N 1
ATOM 932 C CA . ILE A 1 116 ? -6.558 -4.449 11.253 1.00 91.75 116 ILE A CA 1
ATOM 933 C C . ILE A 1 116 ? -8.050 -4.279 10.950 1.00 91.75 116 ILE A C 1
ATOM 935 O O . ILE A 1 116 ? -8.765 -3.699 11.762 1.00 91.75 116 ILE A O 1
ATOM 939 N N . ALA A 1 117 ? -8.540 -4.812 9.827 1.00 91.94 117 ALA A N 1
ATOM 940 C CA . ALA A 1 117 ? -9.957 -4.740 9.481 1.00 91.94 117 ALA A CA 1
ATOM 941 C C . ALA A 1 117 ? -10.840 -5.508 10.483 1.00 91.94 117 ALA A C 1
ATOM 943 O O . ALA A 1 117 ? -11.868 -4.996 10.923 1.00 91.94 117 ALA A O 1
ATOM 944 N N . VAL A 1 118 ? -10.424 -6.7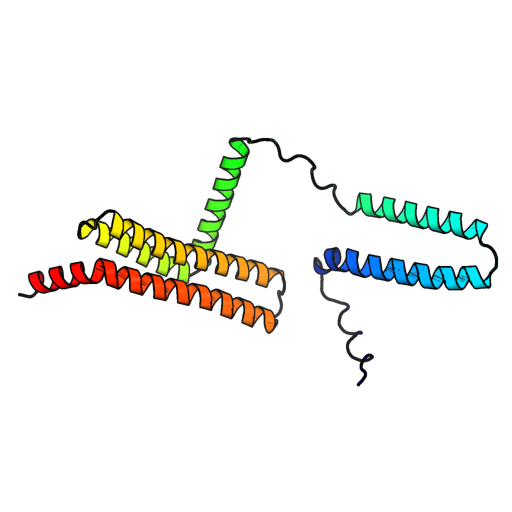12 10.888 1.00 93.38 118 VAL A N 1
ATOM 945 C CA . VAL A 1 118 ? -11.150 -7.506 11.892 1.00 93.38 118 VAL A CA 1
ATOM 946 C C . VAL A 1 118 ? -11.135 -6.812 13.253 1.00 93.38 118 VAL A C 1
ATOM 948 O O . VAL A 1 118 ? -12.188 -6.672 13.870 1.00 93.38 118 VAL A O 1
ATOM 951 N N . LEU A 1 119 ? -9.974 -6.333 13.708 1.00 90.81 119 LEU A N 1
ATOM 952 C CA . LEU A 1 119 ? -9.848 -5.627 14.987 1.00 90.81 119 LEU A CA 1
ATOM 953 C C . LEU A 1 119 ? -10.638 -4.317 14.992 1.00 90.81 119 LEU A C 1
ATOM 955 O O . LEU A 1 119 ? -11.304 -4.010 15.976 1.00 90.81 119 LEU A O 1
ATOM 959 N N . GLY A 1 120 ? -10.605 -3.564 13.893 1.00 90.94 120 GLY A N 1
ATOM 960 C CA . GLY A 1 120 ? -11.345 -2.314 13.772 1.00 90.94 120 GLY A CA 1
ATOM 961 C C . GLY A 1 120 ? -12.857 -2.513 13.831 1.00 90.94 120 GLY A C 1
ATOM 962 O O . GLY A 1 120 ? -13.558 -1.744 14.489 1.00 90.94 120 GLY A O 1
ATOM 963 N N . ALA A 1 121 ? -13.355 -3.582 13.202 1.00 91.75 121 ALA A N 1
ATOM 964 C CA . ALA A 1 121 ? -14.761 -3.958 13.287 1.00 91.75 121 ALA A CA 1
ATOM 965 C C . ALA A 1 121 ? -15.128 -4.468 14.690 1.00 91.75 121 ALA A C 1
ATOM 967 O O . ALA A 1 121 ? -16.180 -4.112 15.212 1.00 91.75 121 ALA A O 1
ATOM 968 N N . PHE A 1 122 ? -14.250 -5.258 15.316 1.00 92.88 122 PHE A N 1
ATOM 969 C CA . PHE A 1 122 ? -14.460 -5.810 16.655 1.00 92.88 122 PHE A CA 1
ATOM 970 C C . PHE A 1 122 ? -14.526 -4.727 17.742 1.00 92.88 122 PHE A C 1
ATOM 972 O O . PHE A 1 122 ? -15.400 -4.779 18.601 1.00 92.88 122 PHE A O 1
ATOM 979 N N . PHE A 1 123 ? -13.635 -3.732 17.694 1.00 92.31 123 PHE A N 1
ATOM 980 C CA . PHE A 1 123 ? -13.595 -2.644 18.678 1.00 92.31 123 PHE A CA 1
ATOM 981 C C . PHE A 1 123 ? -14.583 -1.505 18.401 1.00 92.31 123 PHE A C 1
ATOM 983 O O . PHE A 1 123 ? -14.692 -0.597 19.222 1.00 92.31 123 PHE A O 1
ATOM 990 N N . GLY A 1 124 ? -15.306 -1.543 17.277 1.00 91.81 124 GLY A N 1
ATOM 991 C CA . GLY A 1 124 ? -16.275 -0.505 16.929 1.00 91.81 124 GLY A CA 1
ATOM 992 C C . GLY A 1 124 ? -15.624 0.859 16.701 1.00 91.81 124 GLY A C 1
ATOM 993 O O . GLY A 1 124 ? -16.081 1.855 17.260 1.00 91.81 124 GLY A O 1
ATOM 994 N N . LEU A 1 125 ? -14.549 0.898 15.906 1.00 93.44 125 LEU A N 1
ATOM 995 C CA . LEU A 1 125 ? -13.855 2.145 15.576 1.00 93.44 125 LEU A CA 1
ATOM 996 C C . LEU A 1 125 ? -14.792 3.171 14.929 1.00 93.44 125 LEU A C 1
ATOM 998 O O . LEU A 1 125 ? -15.655 2.831 14.115 1.00 93.44 125 LEU A O 1
ATOM 1002 N N . SER A 1 126 ? -14.555 4.440 15.247 1.00 95.12 126 SER A N 1
ATOM 1003 C CA . SER A 1 126 ? -15.226 5.583 14.633 1.00 95.12 126 SER A CA 1
ATOM 1004 C C . SER A 1 126 ? -14.817 5.786 13.171 1.00 95.12 126 SER A C 1
ATOM 1006 O O . SER A 1 126 ? -13.748 5.356 12.728 1.00 95.12 126 SER A O 1
ATOM 1008 N N . ASP A 1 127 ? -15.640 6.524 12.422 1.00 94.94 127 ASP A N 1
ATOM 1009 C CA . ASP A 1 127 ? -15.390 6.827 11.007 1.00 94.94 127 ASP A CA 1
ATOM 1010 C C . ASP A 1 127 ? -14.019 7.485 10.778 1.00 94.94 127 ASP A C 1
ATOM 1012 O O . ASP A 1 127 ? -13.337 7.199 9.792 1.00 94.94 127 ASP A O 1
ATOM 1016 N N . TRP A 1 128 ? -13.575 8.341 11.705 1.00 94.94 128 TRP A N 1
ATOM 1017 C CA . TRP A 1 128 ? -12.285 9.025 11.598 1.00 94.94 128 TRP A CA 1
ATOM 1018 C C . TRP A 1 128 ? -11.100 8.077 11.807 1.00 94.94 128 TRP A C 1
ATOM 1020 O O . TRP A 1 128 ? -10.091 8.157 11.104 1.00 94.94 128 TRP A O 1
ATOM 1030 N N . GLU A 1 129 ? -11.225 7.142 12.744 1.00 94.88 129 GLU A N 1
ATOM 1031 C CA . GLU A 1 129 ? -10.214 6.115 12.994 1.00 94.88 129 GLU A CA 1
ATOM 1032 C C . GLU A 1 129 ? -10.092 5.162 11.804 1.00 94.88 129 GLU A C 1
ATOM 1034 O O . GLU A 1 129 ? -8.976 4.850 11.375 1.00 94.88 129 GLU A O 1
ATOM 1039 N N . TRP A 1 130 ? -11.223 4.787 11.198 1.00 95.50 130 TRP A N 1
ATOM 1040 C CA . TRP A 1 130 ? -11.240 4.050 9.937 1.00 95.50 130 TRP A CA 1
ATOM 1041 C C . TRP A 1 130 ? -10.544 4.809 8.813 1.00 95.50 130 TRP A C 1
ATOM 1043 O O . TRP A 1 130 ? -9.714 4.221 8.120 1.00 95.50 130 TRP A O 1
ATOM 1053 N N . CYS A 1 131 ? -10.818 6.106 8.650 1.00 96.44 131 CYS A N 1
ATOM 1054 C CA . CYS A 1 131 ? -10.135 6.931 7.650 1.00 96.44 131 CYS A CA 1
ATOM 1055 C C . CYS A 1 131 ? -8.610 6.882 7.828 1.00 96.44 131 CYS A C 1
ATOM 1057 O O . CYS A 1 131 ? -7.884 6.643 6.860 1.00 96.44 131 CYS A O 1
ATOM 1059 N N . CYS A 1 132 ? -8.121 7.044 9.061 1.00 96.06 132 CYS A N 1
ATOM 1060 C CA . CYS A 1 132 ? -6.693 6.976 9.375 1.00 96.06 132 CYS A CA 1
ATOM 1061 C C . CYS A 1 132 ? -6.083 5.608 9.031 1.00 96.06 132 CYS A C 1
ATOM 1063 O O . CYS A 1 132 ? -5.031 5.549 8.389 1.00 96.06 132 CYS A O 1
ATOM 1065 N N . LEU A 1 133 ? -6.744 4.510 9.414 1.00 95.56 133 LEU A N 1
ATOM 1066 C CA . LEU A 1 133 ? -6.264 3.152 9.139 1.00 95.56 133 LEU A CA 1
ATOM 1067 C C . LEU A 1 133 ? -6.277 2.823 7.646 1.00 95.56 133 LEU A C 1
ATOM 1069 O O . LEU A 1 133 ? -5.312 2.255 7.136 1.00 95.56 133 LEU A O 1
ATOM 1073 N N . VAL A 1 134 ? -7.334 3.212 6.930 1.00 95.69 134 VAL A N 1
ATOM 1074 C CA . VAL A 1 134 ? -7.435 3.013 5.479 1.00 95.69 134 VAL A CA 1
ATOM 1075 C C . VAL A 1 134 ? -6.319 3.768 4.765 1.00 95.69 134 VAL A C 1
ATOM 1077 O O . VAL A 1 134 ? -5.640 3.183 3.925 1.00 95.69 134 VAL A O 1
ATOM 1080 N N . LEU A 1 135 ? -6.071 5.034 5.114 1.00 96.75 135 LEU A N 1
ATOM 1081 C CA . LEU A 1 135 ? -4.986 5.813 4.510 1.00 96.75 135 LEU A CA 1
ATOM 1082 C C . LEU A 1 135 ? -3.608 5.201 4.793 1.00 96.75 135 LEU A C 1
ATOM 1084 O O . LEU A 1 135 ? -2.783 5.112 3.883 1.00 96.75 135 LEU A O 1
ATOM 1088 N N . ALA A 1 136 ? -3.377 4.740 6.023 1.00 96.81 136 ALA A N 1
ATOM 1089 C CA . ALA A 1 136 ? -2.136 4.081 6.414 1.00 96.81 136 ALA A CA 1
ATOM 1090 C C . ALA A 1 136 ? -1.889 2.793 5.608 1.00 96.81 136 ALA A C 1
ATOM 1092 O O . ALA A 1 136 ? -0.834 2.633 4.993 1.00 96.81 136 ALA A O 1
ATOM 1093 N N . VAL A 1 137 ? -2.896 1.919 5.535 1.00 95.44 137 VAL A N 1
ATOM 1094 C CA . VAL A 1 137 ? -2.847 0.673 4.759 1.00 95.44 137 VAL A CA 1
ATOM 1095 C C . VAL A 1 137 ? -2.629 0.967 3.273 1.00 95.44 137 VAL A C 1
ATOM 1097 O O . VAL A 1 137 ? -1.751 0.374 2.646 1.00 95.44 137 VAL A O 1
ATOM 1100 N N . MET A 1 138 ? -3.370 1.919 2.702 1.00 95.56 138 MET A N 1
ATOM 1101 C CA . MET A 1 138 ? -3.238 2.292 1.291 1.00 95.56 138 MET A CA 1
ATOM 1102 C C . MET A 1 138 ? -1.848 2.841 0.951 1.00 95.56 138 MET A C 1
ATOM 1104 O O . MET A 1 138 ? -1.340 2.563 -0.139 1.00 95.56 138 MET A O 1
ATOM 1108 N N . ALA A 1 139 ? -1.209 3.576 1.864 1.00 96.12 139 ALA A N 1
ATOM 1109 C CA . ALA A 1 139 ? 0.159 4.054 1.674 1.00 96.12 139 ALA A CA 1
ATOM 1110 C C . ALA A 1 139 ? 1.161 2.891 1.566 1.00 96.12 139 ALA A C 1
ATOM 1112 O O . ALA A 1 139 ? 2.004 2.898 0.668 1.00 96.12 139 ALA A O 1
ATOM 1113 N N . VAL A 1 140 ? 1.025 1.865 2.415 1.00 95.38 140 VAL A N 1
ATOM 1114 C CA . VAL A 1 140 ? 1.871 0.657 2.376 1.00 95.38 140 VAL A CA 1
ATOM 1115 C C . VAL A 1 140 ? 1.683 -0.106 1.069 1.00 95.38 140 VAL A C 1
ATOM 1117 O O . VAL A 1 140 ? 2.661 -0.397 0.385 1.00 95.38 140 VAL A O 1
ATOM 1120 N N . TRP A 1 141 ? 0.435 -0.368 0.669 1.00 94.44 141 TRP A N 1
ATOM 1121 C CA . TRP A 1 141 ? 0.145 -1.064 -0.590 1.00 94.44 141 TRP A CA 1
ATOM 1122 C C . TRP A 1 141 ? 0.651 -0.305 -1.815 1.00 94.44 141 TRP A C 1
ATOM 1124 O O . TRP A 1 141 ? 1.143 -0.914 -2.764 1.00 94.44 141 TRP A O 1
ATOM 1134 N N . THR A 1 142 ? 0.558 1.025 -1.796 1.00 94.44 142 THR A N 1
ATOM 1135 C CA . THR A 1 142 ? 1.082 1.863 -2.879 1.00 94.44 142 THR A CA 1
ATOM 1136 C C . THR A 1 142 ? 2.605 1.779 -2.945 1.00 94.44 142 THR A C 1
ATOM 1138 O O . THR A 1 142 ? 3.154 1.613 -4.033 1.00 94.44 142 THR A O 1
ATOM 1141 N N . ALA A 1 143 ? 3.293 1.852 -1.802 1.00 94.75 143 ALA A N 1
ATOM 1142 C CA . ALA A 1 143 ? 4.746 1.715 -1.748 1.00 94.75 143 ALA A CA 1
ATOM 1143 C C . ALA A 1 143 ? 5.207 0.333 -2.245 1.00 94.75 143 ALA A C 1
ATOM 1145 O O . ALA A 1 143 ? 6.116 0.264 -3.070 1.00 94.75 143 ALA A O 1
ATOM 1146 N N . GLU A 1 144 ? 4.546 -0.747 -1.821 1.00 93.69 144 GLU A N 1
ATOM 1147 C CA . GLU A 1 144 ? 4.853 -2.122 -2.248 1.00 93.69 144 GLU A CA 1
ATOM 1148 C C . GLU A 1 144 ? 4.639 -2.320 -3.760 1.00 93.69 144 GLU A C 1
ATOM 1150 O O . GLU A 1 144 ? 5.466 -2.927 -4.451 1.00 93.69 144 GLU A O 1
ATOM 1155 N N . ALA A 1 145 ? 3.563 -1.746 -4.309 1.00 91.38 145 ALA A N 1
ATOM 1156 C CA . ALA A 1 145 ? 3.287 -1.786 -5.743 1.00 91.38 145 ALA A CA 1
ATOM 1157 C C . ALA A 1 145 ? 4.345 -1.029 -6.555 1.00 91.38 145 ALA A C 1
ATOM 1159 O O . ALA A 1 145 ? 4.790 -1.518 -7.596 1.0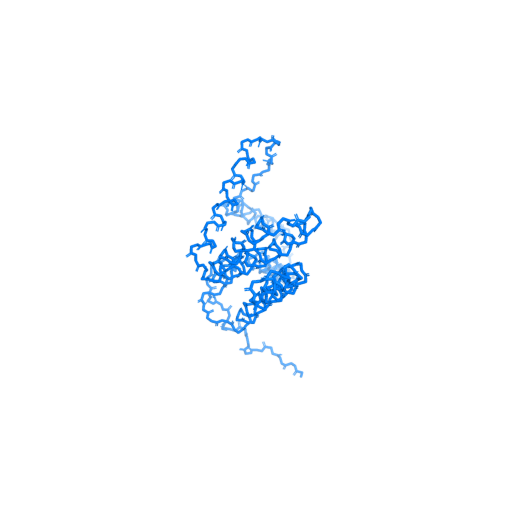0 91.38 145 ALA A O 1
ATOM 1160 N N . LEU A 1 146 ? 4.776 0.141 -6.074 1.00 91.12 146 LEU A N 1
ATOM 1161 C CA . LEU A 1 146 ? 5.855 0.904 -6.698 1.00 91.12 146 LEU A CA 1
ATOM 1162 C C . LEU A 1 146 ? 7.195 0.169 -6.600 1.00 91.12 146 LEU A C 1
ATOM 1164 O O . LEU A 1 146 ? 7.917 0.129 -7.595 1.00 91.12 146 LEU A O 1
ATOM 1168 N N . ASN A 1 147 ? 7.502 -0.453 -5.458 1.00 93.00 147 ASN A N 1
ATOM 1169 C CA . ASN A 1 147 ? 8.697 -1.280 -5.301 1.00 93.00 147 ASN A CA 1
ATOM 1170 C C . ASN A 1 147 ? 8.711 -2.424 -6.321 1.00 93.00 147 ASN A C 1
ATOM 1172 O O . ASN A 1 147 ? 9.655 -2.550 -7.096 1.00 93.00 147 ASN A O 1
ATOM 1176 N N . THR A 1 148 ? 7.612 -3.174 -6.414 1.00 90.19 148 THR A N 1
ATOM 1177 C CA . THR A 1 148 ? 7.470 -4.279 -7.374 1.00 90.19 148 THR A CA 1
ATOM 1178 C C . THR A 1 148 ? 7.611 -3.801 -8.821 1.00 90.19 148 THR A C 1
ATOM 1180 O O . THR A 1 148 ? 8.285 -4.434 -9.632 1.00 90.19 148 THR A O 1
ATOM 1183 N N . ALA A 1 149 ? 6.997 -2.667 -9.170 1.00 89.81 149 ALA A N 1
ATOM 1184 C CA . ALA A 1 149 ? 7.111 -2.101 -10.511 1.00 89.81 149 ALA A CA 1
ATOM 1185 C C . ALA A 1 149 ? 8.554 -1.679 -10.841 1.00 89.81 149 ALA A C 1
ATOM 1187 O O . ALA A 1 149 ? 9.018 -1.913 -11.959 1.00 89.81 149 ALA A O 1
ATOM 1188 N N . LEU A 1 150 ? 9.268 -1.083 -9.879 1.00 89.81 150 LEU A N 1
ATOM 1189 C CA . LEU A 1 150 ? 10.672 -0.701 -10.032 1.00 89.81 150 LEU A CA 1
ATOM 1190 C C . LEU A 1 150 ? 11.593 -1.918 -10.128 1.00 89.81 150 LEU A C 1
ATOM 1192 O O . LEU A 1 150 ? 12.516 -1.892 -10.937 1.00 89.81 150 LEU A O 1
ATOM 1196 N N . GLU A 1 151 ? 11.334 -2.981 -9.366 1.00 88.31 151 GLU A N 1
ATOM 1197 C CA . GLU A 1 151 ? 12.060 -4.251 -9.471 1.00 88.31 151 GLU A CA 1
ATOM 1198 C C . GLU A 1 151 ? 11.921 -4.857 -10.867 1.00 88.31 151 GLU A C 1
ATOM 1200 O O . GLU A 1 151 ? 12.935 -5.113 -11.517 1.00 88.31 151 GLU A O 1
ATOM 1205 N N . LEU A 1 152 ? 10.686 -4.989 -11.365 1.00 88.56 152 LEU A N 1
ATOM 1206 C CA . LEU A 1 152 ? 10.413 -5.531 -12.699 1.00 88.56 152 LEU A CA 1
ATOM 1207 C C . LEU A 1 152 ? 11.065 -4.688 -13.803 1.00 88.56 152 LEU A C 1
ATOM 1209 O O . LEU A 1 152 ? 11.643 -5.229 -14.745 1.00 88.56 152 LEU A O 1
ATOM 1213 N N . LEU A 1 153 ? 10.996 -3.358 -13.690 1.00 87.12 153 LEU A N 1
ATOM 1214 C CA . LEU A 1 153 ? 11.642 -2.457 -14.644 1.00 87.12 153 LEU A CA 1
ATOM 1215 C C . LEU A 1 153 ? 13.169 -2.584 -14.591 1.00 87.12 153 LEU A C 1
ATOM 1217 O O . LEU A 1 153 ? 13.823 -2.602 -15.632 1.00 87.12 153 LEU A O 1
ATOM 1221 N N . ALA A 1 154 ? 13.735 -2.670 -13.390 1.00 86.00 154 ALA A N 1
ATOM 1222 C CA . ALA A 1 154 ? 15.166 -2.819 -13.180 1.00 86.00 154 ALA A CA 1
ATOM 1223 C C . ALA A 1 154 ? 15.703 -4.150 -13.727 1.00 86.00 154 ALA A C 1
ATOM 1225 O O . ALA A 1 154 ? 16.783 -4.155 -14.318 1.00 86.00 154 ALA A O 1
ATOM 1226 N N . ASP A 1 155 ? 14.952 -5.243 -13.571 1.00 85.31 155 ASP A N 1
ATOM 1227 C CA . ASP A 1 155 ? 15.317 -6.571 -14.083 1.00 85.31 155 ASP A CA 1
ATOM 1228 C C . ASP A 1 155 ? 15.396 -6.595 -15.611 1.00 85.31 155 ASP A C 1
ATOM 1230 O O . ASP A 1 155 ? 16.301 -7.203 -16.182 1.00 85.31 155 ASP A O 1
ATOM 1234 N N . VAL A 1 156 ? 14.485 -5.885 -16.282 1.00 83.75 156 VAL A N 1
ATOM 1235 C CA . VAL A 1 156 ? 14.518 -5.743 -17.744 1.00 83.75 156 VAL A CA 1
ATOM 1236 C C . VAL A 1 156 ? 15.614 -4.768 -18.184 1.00 83.75 156 VAL A C 1
ATOM 1238 O O . VAL A 1 156 ? 16.304 -5.023 -19.170 1.00 83.75 156 VAL A O 1
ATOM 1241 N N . ALA A 1 157 ? 15.807 -3.662 -17.460 1.00 82.31 157 ALA A N 1
ATOM 1242 C CA . ALA A 1 157 ? 16.781 -2.631 -17.821 1.00 82.31 157 ALA A CA 1
ATOM 1243 C C . ALA A 1 157 ? 18.243 -3.079 -17.644 1.00 82.31 157 ALA A C 1
ATOM 1245 O O . ALA A 1 157 ? 19.116 -2.615 -18.377 1.00 82.31 157 ALA A O 1
ATOM 1246 N N . SER A 1 158 ? 18.525 -3.955 -16.676 1.00 82.69 158 SER A N 1
ATOM 1247 C CA . SER A 1 158 ? 19.861 -4.505 -16.433 1.00 82.69 158 SER A CA 1
ATOM 1248 C C . SER A 1 158 ? 19.764 -5.961 -15.972 1.00 82.69 158 SER A C 1
ATOM 1250 O O . SER A 1 158 ? 19.799 -6.220 -14.767 1.00 82.69 158 SER A O 1
ATOM 1252 N N . PRO A 1 159 ? 19.691 -6.919 -16.914 1.00 78.19 159 PRO A N 1
ATOM 1253 C CA . PRO A 1 159 ? 19.631 -8.346 -16.588 1.00 78.19 159 PRO A CA 1
ATOM 1254 C C . PRO A 1 159 ? 20.877 -8.848 -15.846 1.00 78.19 159 PRO A C 1
ATOM 1256 O O . PRO A 1 159 ? 20.813 -9.809 -15.085 1.00 78.19 159 PRO A O 1
ATOM 1259 N N . GLU A 1 160 ? 22.021 -8.190 -16.059 1.00 81.81 160 GLU A N 1
ATOM 1260 C CA . GLU A 1 160 ? 23.240 -8.427 -15.291 1.00 81.81 160 GLU A CA 1
ATOM 1261 C C . GLU A 1 160 ? 23.358 -7.468 -14.102 1.00 81.81 160 GLU A C 1
ATOM 1263 O O . GLU A 1 160 ? 22.829 -6.352 -14.107 1.00 81.81 160 GLU A O 1
ATOM 1268 N N . PHE A 1 161 ? 24.090 -7.896 -13.071 1.00 82.19 161 PHE A N 1
ATOM 1269 C CA . PHE A 1 161 ? 24.277 -7.111 -11.857 1.00 82.19 161 PHE A CA 1
ATOM 1270 C C . PHE A 1 161 ? 24.922 -5.750 -12.157 1.00 82.19 161 PHE A C 1
ATOM 1272 O O . PHE A 1 161 ? 26.063 -5.670 -12.614 1.00 82.19 161 PHE A O 1
ATOM 1279 N N . HIS A 1 162 ? 24.219 -4.671 -11.803 1.00 86.56 162 HIS A N 1
ATOM 1280 C CA . HIS A 1 162 ? 24.734 -3.310 -11.895 1.00 86.56 162 HIS A CA 1
ATOM 1281 C C . HIS A 1 162 ? 24.650 -2.604 -10.529 1.00 86.56 162 HIS A C 1
ATOM 1283 O O . HIS A 1 162 ? 23.557 -2.504 -9.963 1.00 86.56 162 HIS A O 1
ATOM 1289 N N . PRO A 1 163 ? 25.756 -2.044 -9.991 1.00 87.12 163 PRO A N 1
ATOM 1290 C CA . PRO A 1 163 ? 25.773 -1.441 -8.654 1.00 87.12 163 PRO A CA 1
ATOM 1291 C C . PRO A 1 163 ? 24.717 -0.348 -8.432 1.00 87.12 163 PRO A C 1
ATOM 1293 O O . PRO A 1 163 ? 24.138 -0.264 -7.354 1.00 87.12 163 PRO A O 1
ATOM 1296 N N . LEU A 1 164 ? 24.432 0.469 -9.453 1.00 89.12 164 LEU A N 1
ATOM 1297 C CA . LEU A 1 164 ? 23.385 1.500 -9.370 1.00 89.12 164 LEU A CA 1
ATOM 1298 C C . LEU A 1 164 ? 21.969 0.913 -9.328 1.00 89.12 164 LEU A C 1
ATOM 1300 O O . LEU A 1 164 ? 21.106 1.467 -8.659 1.00 89.12 164 LEU A O 1
ATOM 1304 N N . VAL A 1 165 ? 21.732 -0.207 -10.016 1.00 88.88 165 VAL A N 1
ATOM 1305 C CA . VAL A 1 165 ? 20.428 -0.884 -9.998 1.00 88.88 165 VAL A CA 1
ATOM 1306 C C . VAL A 1 165 ? 20.181 -1.497 -8.628 1.00 88.88 165 VAL A C 1
ATOM 1308 O O . VAL A 1 165 ? 19.084 -1.365 -8.097 1.00 88.88 165 VAL A O 1
ATOM 1311 N N . LYS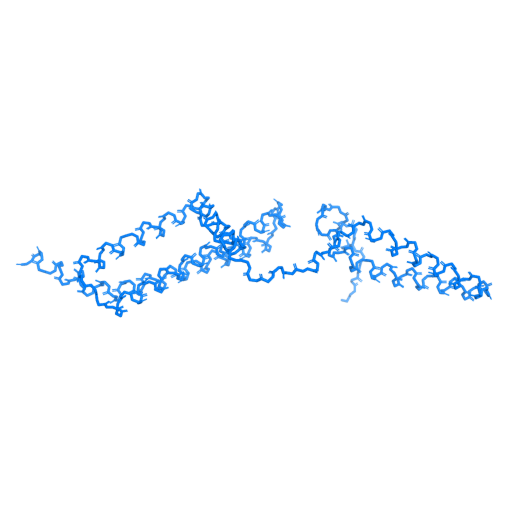 A 1 166 ? 21.221 -2.075 -8.013 1.00 90.69 166 LYS A N 1
ATOM 1312 C CA . LYS A 1 166 ? 21.155 -2.512 -6.617 1.00 90.69 166 LYS A CA 1
ATOM 1313 C C . LYS A 1 166 ? 20.741 -1.357 -5.697 1.00 90.69 166 LYS A C 1
ATOM 1315 O O . LYS A 1 166 ? 19.765 -1.493 -4.979 1.00 90.69 166 LYS A O 1
ATOM 1320 N N . GLN A 1 167 ? 21.418 -0.208 -5.776 1.00 91.56 167 GLN A N 1
ATOM 1321 C CA . GLN A 1 167 ? 21.073 0.957 -4.947 1.00 91.56 167 GLN A CA 1
ATOM 1322 C C . GLN A 1 167 ? 19.638 1.446 -5.185 1.00 91.56 167 GLN A C 1
ATOM 1324 O O . GLN A 1 167 ? 18.951 1.799 -4.234 1.00 91.56 167 GLN A O 1
ATOM 1329 N N . ALA A 1 168 ? 19.168 1.452 -6.435 1.00 91.19 168 ALA A N 1
ATOM 1330 C CA . ALA A 1 168 ? 17.794 1.834 -6.750 1.00 91.19 168 ALA A CA 1
ATOM 1331 C C . ALA A 1 168 ? 16.769 0.879 -6.113 1.00 91.19 168 ALA A C 1
ATOM 1333 O O . ALA A 1 168 ? 15.793 1.345 -5.527 1.00 91.19 168 ALA A O 1
ATOM 1334 N N . LYS A 1 169 ? 17.017 -0.436 -6.180 1.00 91.62 169 LYS A N 1
ATOM 1335 C CA . LYS A 1 169 ? 16.188 -1.453 -5.516 1.00 91.62 169 LYS A CA 1
ATOM 1336 C C . LYS A 1 169 ? 16.227 -1.309 -3.993 1.00 91.62 169 LYS A C 1
ATOM 1338 O O . LYS A 1 169 ? 15.178 -1.312 -3.361 1.00 91.62 169 LYS A O 1
ATOM 1343 N N . ASP A 1 170 ? 17.408 -1.088 -3.415 1.00 93.94 170 ASP A N 1
ATOM 1344 C CA . ASP A 1 170 ? 17.573 -0.884 -1.970 1.00 93.94 170 ASP A CA 1
ATOM 1345 C C . ASP A 1 170 ? 16.779 0.349 -1.483 1.00 93.94 170 ASP A C 1
ATOM 1347 O O . ASP A 1 170 ? 16.121 0.305 -0.444 1.00 93.94 170 ASP A O 1
ATOM 1351 N N . VAL A 1 171 ? 16.783 1.446 -2.253 1.00 95.62 171 VAL A N 1
ATOM 1352 C CA . VAL A 1 171 ? 15.993 2.654 -1.949 1.00 95.62 171 VAL A CA 1
ATOM 1353 C C . VAL A 1 171 ? 14.489 2.396 -2.073 1.00 95.62 171 VAL A C 1
ATOM 1355 O O . VAL A 1 171 ? 13.724 2.865 -1.228 1.00 95.62 171 VAL A O 1
ATOM 1358 N N . ALA A 1 172 ? 14.056 1.648 -3.090 1.00 94.00 172 ALA A N 1
ATOM 1359 C CA . ALA A 1 172 ? 12.650 1.288 -3.266 1.00 94.00 172 ALA A CA 1
ATOM 1360 C C . ALA A 1 172 ? 12.136 0.427 -2.096 1.00 94.00 172 ALA A C 1
ATOM 1362 O O . ALA A 1 172 ? 11.105 0.755 -1.505 1.00 94.00 172 ALA A O 1
ATOM 1363 N N . ALA A 1 173 ? 12.910 -0.574 -1.670 1.00 92.88 173 ALA A N 1
ATOM 1364 C CA . ALA A 1 173 ? 12.610 -1.374 -0.484 1.00 92.88 173 ALA A CA 1
ATOM 1365 C C . ALA A 1 173 ? 12.599 -0.521 0.801 1.00 92.88 173 ALA A C 1
ATOM 1367 O O . ALA A 1 173 ? 11.729 -0.679 1.660 1.00 92.88 173 ALA A O 1
ATOM 1368 N N . GLY A 1 174 ? 13.519 0.443 0.918 1.00 95.25 174 GLY A N 1
ATOM 1369 C CA . GLY A 1 174 ? 13.534 1.412 2.016 1.00 95.25 174 GLY A CA 1
ATOM 1370 C C . GLY A 1 174 ? 12.258 2.261 2.095 1.00 95.25 174 GLY A C 1
ATOM 1371 O O . GLY A 1 174 ? 11.767 2.530 3.192 1.00 95.25 174 GLY A O 1
ATOM 1372 N N . ALA A 1 175 ? 11.672 2.637 0.955 1.00 96.19 175 ALA A N 1
ATOM 1373 C CA . ALA A 1 175 ? 10.406 3.370 0.922 1.00 96.19 175 ALA A CA 1
ATOM 1374 C C . ALA A 1 175 ? 9.235 2.531 1.466 1.00 96.19 175 ALA A C 1
ATOM 1376 O O . ALA A 1 175 ? 8.421 3.052 2.233 1.00 96.19 175 ALA A O 1
ATOM 1377 N N . VAL A 1 176 ? 9.181 1.233 1.137 1.00 94.69 176 VAL A N 1
ATOM 1378 C CA . VAL A 1 176 ? 8.198 0.296 1.714 1.00 94.69 176 VAL A CA 1
ATOM 1379 C C . VAL A 1 176 ? 8.362 0.214 3.229 1.00 94.69 176 VAL A C 1
ATOM 1381 O O . VAL A 1 176 ? 7.377 0.319 3.958 1.00 94.69 176 VAL A O 1
ATOM 1384 N N . LEU A 1 177 ? 9.602 0.100 3.718 1.00 94.25 177 LEU A N 1
ATOM 1385 C CA . LEU A 1 177 ? 9.885 0.038 5.153 1.00 94.25 177 LEU A CA 1
ATOM 1386 C C . LEU A 1 177 ? 9.404 1.297 5.891 1.00 94.25 177 LEU A C 1
ATOM 1388 O O . LEU A 1 177 ? 8.767 1.188 6.938 1.00 94.25 177 LEU A O 1
ATOM 1392 N N . ILE A 1 178 ? 9.662 2.487 5.342 1.00 97.06 178 ILE A N 1
ATOM 1393 C CA . ILE A 1 178 ? 9.198 3.754 5.930 1.00 97.06 178 ILE A CA 1
ATOM 1394 C C . ILE A 1 178 ? 7.666 3.795 5.983 1.00 97.06 178 ILE A C 1
ATOM 1396 O O . ILE A 1 178 ? 7.098 4.144 7.022 1.00 97.06 178 ILE A O 1
ATOM 1400 N N . ALA A 1 179 ? 6.991 3.403 4.897 1.00 96.94 179 ALA A N 1
ATOM 1401 C CA . ALA A 1 179 ? 5.532 3.338 4.858 1.00 96.94 179 ALA A CA 1
ATOM 1402 C C . ALA A 1 179 ? 4.982 2.336 5.888 1.00 96.94 179 ALA A C 1
ATOM 1404 O O . ALA A 1 179 ? 4.030 2.649 6.604 1.00 96.94 179 ALA A O 1
ATOM 1405 N N . ALA A 1 180 ? 5.608 1.162 6.014 1.00 94.56 180 ALA A N 1
ATOM 1406 C CA . ALA A 1 180 ? 5.220 0.130 6.970 1.00 94.56 180 ALA A CA 1
ATOM 1407 C C . ALA A 1 180 ? 5.377 0.598 8.425 1.00 94.56 180 ALA A C 1
ATOM 1409 O O . ALA A 1 180 ? 4.463 0.407 9.226 1.00 94.56 180 ALA A O 1
ATOM 1410 N N . ILE A 1 181 ? 6.486 1.267 8.761 1.00 96.81 181 ILE A N 1
ATOM 1411 C CA . ILE A 1 181 ? 6.700 1.852 10.095 1.00 96.81 181 ILE A CA 1
ATOM 1412 C C . ILE A 1 181 ? 5.643 2.922 10.383 1.00 96.81 181 ILE A C 1
ATOM 1414 O O . ILE A 1 181 ? 5.016 2.890 11.440 1.00 96.81 181 ILE A O 1
ATOM 1418 N N . GLY A 1 182 ? 5.400 3.839 9.441 1.00 97.31 182 GLY A N 1
ATOM 1419 C CA . GLY A 1 182 ? 4.369 4.868 9.594 1.00 97.31 182 GLY A CA 1
ATOM 1420 C C . GLY A 1 182 ? 2.980 4.265 9.815 1.00 97.31 182 GLY A C 1
ATOM 1421 O O . GLY A 1 182 ? 2.262 4.671 10.730 1.00 97.31 182 GLY A O 1
ATOM 1422 N N . SER A 1 183 ? 2.631 3.235 9.042 1.00 96.50 183 SER A N 1
ATOM 1423 C CA . SER A 1 183 ? 1.368 2.517 9.206 1.00 96.50 183 SER A CA 1
ATOM 1424 C C . SER A 1 183 ? 1.271 1.792 10.547 1.00 96.50 183 SER A C 1
ATOM 1426 O O . SER A 1 183 ? 0.196 1.786 11.145 1.00 96.50 183 SER A O 1
ATOM 1428 N N . ALA A 1 184 ? 2.361 1.201 11.041 1.00 95.12 184 ALA A N 1
ATOM 1429 C CA . ALA A 1 184 ? 2.389 0.550 12.348 1.00 95.12 184 ALA A CA 1
ATOM 1430 C C . ALA A 1 184 ? 2.195 1.559 13.490 1.00 95.12 184 ALA A C 1
ATOM 1432 O O . ALA A 1 184 ? 1.448 1.284 14.428 1.00 95.12 184 ALA A O 1
ATOM 1433 N N . VAL A 1 185 ? 2.802 2.747 13.390 1.00 97.69 185 VAL A N 1
ATOM 1434 C CA . VAL A 1 185 ? 2.608 3.835 14.361 1.00 97.69 185 VAL A CA 1
ATOM 1435 C C . VAL A 1 185 ? 1.154 4.306 14.363 1.00 97.69 185 VAL A C 1
ATOM 1437 O O . VAL A 1 185 ? 0.550 4.375 15.431 1.00 97.69 185 VAL A O 1
ATOM 1440 N N . ILE A 1 186 ? 0.560 4.568 13.193 1.00 97.06 186 ILE A N 1
ATOM 1441 C CA . ILE A 1 186 ? -0.857 4.965 13.094 1.00 97.06 186 ILE A CA 1
ATOM 1442 C C . ILE A 1 186 ? -1.762 3.870 13.669 1.00 97.06 186 ILE A C 1
ATOM 1444 O O . ILE A 1 186 ? -2.641 4.162 14.478 1.00 97.06 186 ILE A O 1
ATOM 1448 N N . GLY A 1 187 ? -1.514 2.607 13.309 1.00 95.50 187 GLY A N 1
ATOM 1449 C CA . GLY A 1 187 ? -2.244 1.461 13.845 1.00 95.50 187 GLY A CA 1
ATOM 1450 C C . GLY A 1 187 ? -2.154 1.371 15.367 1.00 95.50 187 GLY A C 1
ATOM 1451 O O . GLY A 1 187 ? -3.173 1.193 16.025 1.00 95.50 187 GLY A O 1
ATOM 1452 N N . GLY A 1 188 ? -0.964 1.567 15.937 1.00 94.56 188 GLY A N 1
ATOM 1453 C CA . GLY A 1 188 ? -0.756 1.596 17.384 1.00 94.56 188 GLY A CA 1
ATOM 1454 C C . GLY A 1 188 ? -1.456 2.766 18.079 1.00 94.56 188 GLY A C 1
ATOM 1455 O O . GLY A 1 188 ? -2.011 2.581 19.158 1.00 94.56 188 GLY A O 1
ATOM 1456 N N . LEU A 1 189 ? -1.486 3.951 17.466 1.00 96.12 189 LEU A N 1
ATOM 1457 C CA . LEU A 1 189 ? -2.181 5.119 18.022 1.00 96.12 189 LEU A CA 1
ATOM 1458 C C . LEU A 1 189 ? -3.704 4.951 18.010 1.00 96.12 189 LEU A C 1
ATOM 1460 O O . LEU A 1 189 ? -4.363 5.348 18.967 1.00 96.12 189 LEU A O 1
ATOM 1464 N N . VAL A 1 190 ? -4.248 4.355 16.946 1.00 95.81 190 VAL A N 1
ATOM 1465 C CA . VAL A 1 190 ? -5.691 4.132 16.798 1.00 95.81 190 VAL A CA 1
ATOM 1466 C C . VAL A 1 190 ? -6.150 2.930 17.620 1.00 95.81 190 VAL A C 1
ATOM 1468 O O . VAL A 1 190 ? -7.027 3.069 18.461 1.00 95.81 190 VAL A O 1
ATOM 1471 N N . LEU A 1 191 ? -5.557 1.750 17.417 1.00 93.19 191 LEU A N 1
ATOM 1472 C CA . LEU A 1 191 ? -5.998 0.502 18.054 1.00 93.19 191 LEU A CA 1
ATOM 1473 C C . LEU A 1 191 ? -5.454 0.327 19.477 1.00 93.19 191 LEU A C 1
ATOM 1475 O O . LEU A 1 191 ? -6.073 -0.366 20.284 1.00 93.19 191 LEU A O 1
ATOM 1479 N N . GLY A 1 192 ? -4.314 0.938 19.809 1.00 92.94 192 GLY A N 1
ATOM 1480 C CA . GLY A 1 192 ? -3.650 0.771 21.106 1.00 92.94 192 GLY A CA 1
ATOM 1481 C C . GLY A 1 192 ? -4.551 1.064 22.309 1.00 92.94 192 GLY A C 1
ATOM 1482 O O . GLY A 1 192 ? -4.631 0.217 23.200 1.00 92.94 192 GLY A O 1
ATOM 1483 N N . PRO A 1 193 ? -5.281 2.197 22.350 1.00 93.62 193 PRO A N 1
ATOM 1484 C CA . PRO A 1 193 ? -6.206 2.495 23.440 1.00 93.62 193 PRO A CA 1
ATOM 1485 C C . PRO A 1 193 ? -7.299 1.435 23.624 1.00 93.62 193 PRO A C 1
ATOM 1487 O O . PRO A 1 193 ? -7.608 1.083 24.762 1.00 93.62 193 PRO A O 1
ATOM 1490 N N . TYR A 1 194 ? -7.858 0.903 22.533 1.00 93.44 194 TYR A N 1
ATOM 1491 C CA . TYR A 1 194 ? -8.905 -0.125 22.580 1.00 93.44 194 TYR A CA 1
ATOM 1492 C C . TYR A 1 194 ? -8.360 -1.456 23.091 1.00 93.44 194 TYR A C 1
ATOM 1494 O O . TYR A 1 194 ? -8.926 -2.044 24.012 1.00 93.44 194 TYR A O 1
ATOM 1502 N N . VAL A 1 195 ? -7.214 -1.889 22.558 1.00 91.88 195 VAL A N 1
ATOM 1503 C CA . VAL A 1 195 ? -6.558 -3.136 22.971 1.00 91.88 195 VAL A CA 1
ATOM 1504 C C . VAL A 1 195 ? -6.158 -3.077 24.446 1.00 91.88 195 VAL A C 1
ATOM 1506 O O . VAL A 1 195 ? -6.409 -4.025 25.183 1.00 91.88 195 VAL A O 1
ATOM 1509 N N . LEU A 1 196 ? -5.585 -1.962 24.911 1.00 92.94 196 LEU A N 1
ATOM 1510 C CA . LEU A 1 196 ? -5.190 -1.802 26.315 1.00 92.94 196 LEU A CA 1
ATOM 1511 C C . LEU A 1 196 ? -6.387 -1.801 27.272 1.00 92.94 196 LEU A C 1
ATOM 1513 O O . LEU A 1 196 ? -6.279 -2.349 28.370 1.00 92.94 196 LEU A O 1
ATOM 1517 N N . ARG A 1 197 ? -7.514 -1.193 26.877 1.00 92.56 197 ARG A N 1
ATOM 1518 C CA . ARG A 1 197 ? -8.756 -1.235 27.665 1.00 92.56 197 ARG A CA 1
ATOM 1519 C C . ARG A 1 197 ? -9.297 -2.658 27.755 1.00 92.56 197 ARG A C 1
ATOM 1521 O O . ARG A 1 197 ? -9.500 -3.146 28.860 1.00 92.56 197 ARG A O 1
ATOM 1528 N N . PHE A 1 198 ? -9.411 -3.341 26.619 1.00 91.88 198 PHE A N 1
ATOM 1529 C CA . PHE A 1 198 ? -9.877 -4.724 26.558 1.00 91.88 198 PHE A CA 1
ATOM 1530 C C . PHE A 1 198 ? -9.004 -5.675 27.387 1.00 91.88 198 PHE A C 1
ATOM 1532 O O . PHE A 1 198 ? -9.518 -6.470 28.166 1.00 91.88 198 PHE A O 1
ATOM 1539 N N . LEU A 1 199 ? -7.676 -5.566 27.274 1.00 91.56 199 LEU A N 1
ATOM 1540 C CA . LEU A 1 199 ? -6.757 -6.389 28.063 1.00 91.56 199 LEU A CA 1
ATOM 1541 C C . LEU A 1 199 ? -6.894 -6.125 29.562 1.00 91.56 199 LEU A C 1
ATOM 1543 O O . LEU A 1 199 ? -6.815 -7.065 30.342 1.00 91.56 199 LEU A O 1
ATOM 1547 N N . ARG A 1 200 ? -7.107 -4.870 29.975 1.00 92.75 200 ARG A N 1
ATOM 1548 C CA . ARG A 1 200 ? -7.322 -4.543 31.388 1.00 92.75 200 ARG A CA 1
ATOM 1549 C C . ARG A 1 200 ? -8.598 -5.188 31.924 1.00 92.75 200 ARG A C 1
ATOM 1551 O O . ARG A 1 200 ? -8.552 -5.741 33.010 1.00 92.75 200 ARG A O 1
ATOM 1558 N N . GLU A 1 201 ? -9.692 -5.127 31.173 1.00 91.38 201 GLU A N 1
ATOM 1559 C CA . GLU A 1 201 ? -10.979 -5.728 31.559 1.00 91.38 201 GLU A CA 1
ATOM 1560 C C . GLU A 1 201 ? -10.957 -7.263 31.527 1.00 91.38 201 GLU A C 1
ATOM 1562 O O . GLU A 1 201 ? -11.707 -7.909 32.246 1.00 91.38 201 GLU A O 1
ATOM 1567 N N . ALA A 1 202 ? -10.107 -7.864 30.693 1.00 87.56 202 ALA A N 1
ATOM 1568 C CA . ALA A 1 202 ? -9.978 -9.315 30.613 1.00 87.56 202 ALA A CA 1
ATOM 1569 C C . ALA A 1 202 ? -9.073 -9.912 31.707 1.00 87.56 202 ALA A C 1
ATOM 1571 O O . ALA A 1 202 ? -9.188 -11.102 32.003 1.00 87.56 202 ALA A O 1
ATOM 1572 N N . LEU A 1 203 ? -8.136 -9.129 32.258 1.00 87.62 203 LEU A N 1
ATOM 1573 C CA . LEU A 1 203 ? -7.130 -9.611 33.215 1.00 87.62 203 LEU A CA 1
ATOM 1574 C C . LEU A 1 203 ? -7.458 -9.304 34.688 1.00 87.62 203 LEU A C 1
ATOM 1576 O O . LEU A 1 203 ? -6.820 -9.893 35.562 1.00 87.62 203 LEU A O 1
ATOM 1580 N N . PHE A 1 204 ? -8.393 -8.388 34.957 1.00 72.56 204 PHE A N 1
ATOM 1581 C CA . PHE A 1 204 ? -8.802 -7.932 36.293 1.00 72.56 204 PHE A CA 1
ATOM 1582 C C . PHE A 1 204 ? -10.321 -7.977 36.438 1.00 72.56 204 PHE A C 1
ATOM 1584 O O . PHE A 1 204 ? -10.779 -8.319 37.551 1.00 72.56 204 PHE A O 1
#

Foldseek 3Di:
DDDDPDPPPPPDDDDDDCCPVVVVVVVVVVVVVVVVVLVVVCVVPVPPPVSVVVVVVVVVVVVVVVPVVDDDDDPDPDPPDPVVVVVVVVVVVVLLVVLCVPDPVVVVLVVVLVVLVVLCVVLVADPVLVVLLVVLSVQLSVLSSVLVVLVVVLCVVPVDDDPVSVVVSVVSVVSSVVSVVVSVVSSCVSNVVSVVVVVVVVPD

Secondary structure (DSSP, 8-state):
----SSSSSSSS---TTHHHHHHHHHHHHHHHHHHHHHHHHHHHH--HHHHHHHHHHHHHHHHHHHHTTSPPP-----TT-HHHHHHHHHHHHHHHHHHHHH-HHHHHHHHHHHHHHHHHHHTT--HHHHHHHHHHHHHHHHHHHHHHHHHHHHHHH-SS--HHHHHHHHHHHHHHHHHHHHHHHHHHHHHHHHHHHHHHHHH-

Radius of gyration: 29.39 Å; chains: 1; bounding box: 60×37×94 Å